Protein AF-A0A2H0Q7X5-F1 (afdb_monomer_lite)

Foldseek 3Di:
DCCCVDLLSVLLQVQLCLQLVLLVVLVVLLVVLLVVVLVVLVVVCVVVPQPQDPVNSVVLVCQLVVLCVVCVVVVVVLSVVSSVLSSVLSVLLQVLLVLLLVLLVCVVVVHDPPPPQPPLRCPDLSNVVSVVLNVLLVCLVVVHQDDDDVVLVPCPAQDDPPVSLVVSLVSLVVSLVVSLVVLVVSSVSSVVSSVVSSVVSVVVPDDPVVVVVVVVVSVVVVVVSVVSSVVSSVVSSVSSVVSSVVSRVLSSRLSSLSSVQSNVCSVPPLPGARDADRSRRNPSSRVSVRVSSVVSSD

pLDDT: mean 81.75, std 11.64, range [33.88, 97.62]

Secondary structure (DSSP, 8-state):
--TTTSHHHHHHHHHHHHHHHHHHHHHHHHHHHHHHHHHHHHHHHHHTT----HHHHHHHHHHHHHHHHTTHHHHHHHHHHHHHHHHHHHHHHHHHHHHHHHHHHHHHTT--------TTGGGSHHHHHHHHHHHHHHHHHTTPPPPPPHHHHT--S----HHHHHHHHHHHHHHHHHHHHHHHHHHHHHHHHHHHHHHHHHHTS--HHHHHHHHHHHHHHHHHHHHHHHHHHHHHHHHHHHHHHHHHHHHHHHHHHHHHHHHHHHTT-TT------TT-S-HHHHHHHHHHHHHHH-

Sequence (298 aa):
MTLFSSKDSRHSLKTAFLITIVPVLMLLMVVYSIWLIMVMNHSFFVANGFPLSDESLADFFNYVFQSQIEYIPYIGLFLIVVFFVGIIVSHIILRPFHQLTQMCQDLKEGHDIKTKVSGLEKQKLLIKLGYFLSDFSKAKKDNKAVSVPDDLKKVTGPIMDKVFYFQFLCVMFIISFITITSLYIFTYQLFDSVVVSGISMLKSSSSAAGIKGMTYFFNSQENLIDYVIIIPSVISLILYLIIARLLISNIQGVTYAYVRDICDAASGQNSKRIRPRQDDPGKEAADAVNQVLDQINI

Structure (mmCIF, N/CA/C/O backbone):
data_AF-A0A2H0Q7X5-F1
#
_entry.id   AF-A0A2H0Q7X5-F1
#
loop_
_atom_site.group_PDB
_atom_site.id
_atom_site.type_symbol
_atom_site.label_atom_id
_atom_site.label_alt_id
_atom_site.label_comp_id
_atom_site.label_asym_id
_atom_site.label_entity_id
_atom_site.label_seq_id
_atom_site.pdbx_PDB_ins_code
_atom_site.Cartn_x
_atom_site.Cartn_y
_atom_site.Cartn_z
_atom_site.occupancy
_atom_site.B_iso_or_equiv
_atom_site.auth_seq_id
_atom_site.auth_comp_id
_atom_site.auth_asym_id
_atom_site.auth_atom_id
_atom_site.pdbx_PDB_model_num
ATOM 1 N N . MET A 1 1 ? -21.982 -17.056 1.350 1.00 33.88 1 MET A N 1
ATOM 2 C CA . MET A 1 1 ? -21.220 -16.352 0.291 1.00 33.88 1 MET A CA 1
ATOM 3 C C . MET A 1 1 ? -21.475 -14.835 0.371 1.00 33.88 1 MET A C 1
ATOM 5 O O . MET A 1 1 ? -21.863 -14.210 -0.600 1.00 33.88 1 MET A O 1
ATOM 9 N N . THR A 1 2 ? -21.264 -14.230 1.547 1.00 40.88 2 THR A N 1
ATOM 10 C CA . THR A 1 2 ? -21.431 -12.783 1.830 1.00 40.88 2 THR A CA 1
ATOM 11 C C . THR A 1 2 ? -20.083 -12.080 2.032 1.00 40.88 2 THR A C 1
ATOM 13 O O . THR A 1 2 ? -20.030 -10.969 2.554 1.00 40.88 2 THR A O 1
ATOM 16 N N . LEU A 1 3 ? -18.987 -12.708 1.586 1.00 42.19 3 LEU A N 1
ATOM 17 C CA . LEU A 1 3 ? -17.611 -12.242 1.790 1.00 42.19 3 LEU A CA 1
ATOM 18 C C . LEU A 1 3 ? -17.3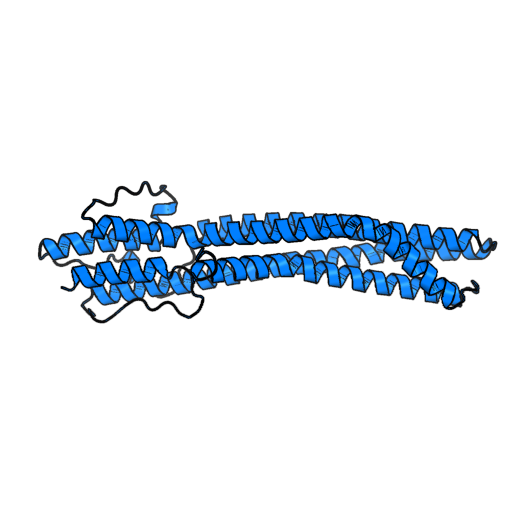04 -10.905 1.087 1.00 42.19 3 LEU A C 1
ATOM 20 O O . LEU A 1 3 ? -16.302 -10.282 1.395 1.00 42.19 3 LEU A O 1
ATOM 24 N N . PHE A 1 4 ? -18.173 -10.460 0.170 1.00 47.28 4 PHE A N 1
ATOM 25 C CA . PHE A 1 4 ? -18.078 -9.177 -0.540 1.00 47.28 4 PHE A CA 1
ATOM 26 C C . PHE A 1 4 ? -19.112 -8.133 -0.083 1.00 47.28 4 PHE A C 1
ATOM 28 O O . PHE A 1 4 ? -19.093 -6.997 -0.552 1.00 47.28 4 PHE A O 1
ATOM 35 N N . SER A 1 5 ? -20.026 -8.496 0.824 1.00 53.28 5 SER A N 1
ATOM 36 C CA . SER A 1 5 ? -21.121 -7.614 1.246 1.00 53.28 5 SER A CA 1
ATOM 37 C C . SER A 1 5 ? -20.836 -6.870 2.553 1.00 53.28 5 SER A C 1
ATOM 39 O O . SER A 1 5 ? -21.494 -5.853 2.808 1.00 53.28 5 SER A O 1
ATOM 41 N N . SER A 1 6 ? -19.910 -7.351 3.391 1.00 68.62 6 SER A N 1
ATOM 42 C CA . SER A 1 6 ? -19.611 -6.703 4.671 1.00 68.62 6 SER A CA 1
ATOM 43 C C . SER A 1 6 ? -18.832 -5.400 4.448 1.00 68.62 6 SER A C 1
ATOM 45 O O . SER A 1 6 ? -18.103 -5.234 3.472 1.00 68.62 6 SER A O 1
ATOM 47 N N . LYS A 1 7 ? -19.016 -4.400 5.320 1.00 70.69 7 LYS A N 1
ATOM 48 C CA . LYS A 1 7 ? -18.258 -3.139 5.192 1.00 70.69 7 LYS A CA 1
ATOM 49 C C . LYS A 1 7 ? -16.755 -3.374 5.388 1.00 70.69 7 LYS A C 1
ATOM 51 O O . LYS A 1 7 ? -15.946 -2.750 4.707 1.00 70.69 7 LYS A O 1
ATOM 56 N N . ASP A 1 8 ? -16.405 -4.335 6.237 1.00 71.62 8 ASP A N 1
ATOM 57 C CA . ASP A 1 8 ? -15.021 -4.709 6.513 1.00 71.62 8 ASP A CA 1
ATOM 58 C C . ASP A 1 8 ? -14.352 -5.382 5.300 1.00 71.62 8 ASP A C 1
ATOM 60 O O . ASP A 1 8 ? -13.179 -5.123 5.026 1.00 71.62 8 ASP A O 1
ATOM 64 N N . SER A 1 9 ? -15.100 -6.132 4.475 1.00 80.81 9 SER A N 1
ATOM 65 C CA . SER A 1 9 ? -14.567 -6.660 3.212 1.00 80.81 9 SER A CA 1
ATOM 66 C C . SER A 1 9 ? -14.299 -5.560 2.184 1.00 80.81 9 SER A C 1
ATOM 68 O O . SER A 1 9 ? -13.299 -5.615 1.472 1.00 80.81 9 SER A O 1
ATOM 70 N N . ARG A 1 10 ? -15.151 -4.525 2.116 1.00 84.19 10 ARG A N 1
ATOM 71 C CA . ARG A 1 10 ? -14.918 -3.362 1.237 1.00 84.19 10 ARG A CA 1
ATOM 72 C C . ARG A 1 10 ? -13.686 -2.579 1.665 1.00 84.19 10 ARG A C 1
ATOM 74 O O . ARG A 1 10 ? -12.894 -2.190 0.809 1.00 84.19 10 ARG A O 1
ATOM 81 N N . HIS A 1 11 ? -13.506 -2.385 2.972 1.00 85.25 11 HIS A N 1
ATOM 82 C CA . HIS A 1 11 ? -12.299 -1.769 3.513 1.00 85.25 11 HIS A CA 1
ATOM 83 C C . HIS A 1 11 ? -11.055 -2.578 3.122 1.00 85.25 11 HIS A C 1
ATOM 85 O O . HIS A 1 11 ? -10.094 -2.009 2.608 1.00 85.25 11 HIS A O 1
ATOM 91 N N . SER A 1 12 ? -11.111 -3.906 3.259 1.00 89.62 12 SER A N 1
ATOM 92 C CA . SER A 1 12 ? -10.019 -4.803 2.871 1.00 89.62 12 SER A CA 1
ATOM 93 C C . SER A 1 12 ? -9.666 -4.736 1.390 1.00 89.62 12 SER A C 1
ATOM 95 O O . SER A 1 12 ? -8.498 -4.545 1.049 1.00 89.62 12 SER A O 1
ATOM 97 N N . LEU A 1 13 ? -10.665 -4.775 0.508 1.00 91.50 13 LEU A N 1
ATOM 98 C CA . LEU A 1 13 ? -10.452 -4.625 -0.931 1.00 91.50 13 LEU A CA 1
ATOM 99 C C . LEU A 1 13 ? -9.874 -3.256 -1.293 1.00 91.50 13 LEU A C 1
ATOM 101 O O . LEU A 1 13 ? -8.967 -3.173 -2.116 1.00 91.50 13 LEU A O 1
ATOM 105 N N . LYS A 1 14 ? -10.356 -2.183 -0.658 1.00 91.94 14 LYS A N 1
ATOM 106 C CA . LYS A 1 14 ? -9.832 -0.830 -0.873 1.00 91.94 14 LYS A CA 1
ATOM 107 C C . LYS A 1 14 ? -8.366 -0.730 -0.454 1.00 91.94 14 LYS A C 1
ATOM 109 O O . LYS A 1 14 ? -7.567 -0.163 -1.193 1.00 91.94 14 LYS A O 1
ATOM 114 N N . THR A 1 15 ? -7.997 -1.296 0.695 1.00 92.12 15 THR A N 1
ATOM 115 C CA . THR A 1 15 ? -6.600 -1.367 1.148 1.00 92.12 15 THR A CA 1
ATOM 116 C C . THR A 1 15 ? -5.741 -2.175 0.178 1.00 92.12 15 THR A C 1
ATOM 118 O O . THR A 1 15 ? -4.675 -1.707 -0.217 1.00 92.12 15 THR A O 1
ATOM 121 N N . ALA A 1 16 ? -6.214 -3.347 -0.250 1.00 94.88 16 ALA A N 1
ATOM 122 C CA . ALA A 1 16 ? -5.502 -4.195 -1.199 1.00 94.88 16 ALA A CA 1
ATOM 123 C C . ALA A 1 16 ? -5.260 -3.490 -2.538 1.00 94.88 16 ALA A C 1
ATOM 125 O O . ALA A 1 16 ? -4.141 -3.492 -3.054 1.00 94.88 16 ALA A O 1
ATOM 126 N N . PHE A 1 17 ? -6.279 -2.808 -3.057 1.00 95.62 17 PHE A N 1
ATOM 127 C CA . PHE A 1 17 ? -6.176 -2.035 -4.288 1.00 95.62 17 PHE A CA 1
ATOM 128 C C . PHE A 1 17 ? -5.212 -0.849 -4.147 1.00 95.62 17 PHE A C 1
ATOM 130 O O . PHE A 1 17 ? -4.363 -0.651 -5.010 1.00 95.62 17 PHE A O 1
ATOM 137 N N . LEU A 1 18 ? -5.280 -0.102 -3.038 1.00 95.19 18 LEU A N 1
ATOM 138 C CA . LEU A 1 18 ? -4.361 1.009 -2.759 1.00 95.19 18 LEU A CA 1
ATOM 139 C C . LEU A 1 18 ? -2.900 0.564 -2.666 1.00 95.19 18 LEU A C 1
ATOM 141 O O . LEU A 1 18 ? -2.020 1.302 -3.084 1.00 95.19 18 LEU A O 1
ATOM 145 N N . ILE A 1 19 ? -2.624 -0.620 -2.123 1.00 95.81 19 ILE A N 1
ATOM 146 C CA . ILE A 1 19 ? -1.256 -1.153 -2.060 1.00 95.81 19 ILE A CA 1
ATOM 147 C C . ILE A 1 19 ? -0.806 -1.614 -3.453 1.00 95.81 19 ILE A C 1
ATOM 149 O O . ILE A 1 19 ? 0.307 -1.307 -3.869 1.00 95.81 19 ILE A O 1
ATOM 153 N N . THR A 1 20 ? -1.685 -2.277 -4.207 1.00 97.31 20 THR A N 1
ATOM 154 C CA . THR A 1 20 ? -1.375 -2.828 -5.542 1.00 97.31 20 THR A CA 1
ATOM 155 C C . THR A 1 20 ? -1.232 -1.754 -6.619 1.00 97.31 20 THR A C 1
ATOM 157 O O . THR A 1 20 ? -0.505 -1.947 -7.589 1.00 97.31 20 THR A O 1
ATOM 160 N N . ILE A 1 21 ? -1.882 -0.598 -6.473 1.00 97.31 21 ILE A N 1
ATOM 161 C CA . ILE A 1 21 ? -1.785 0.469 -7.476 1.00 97.31 21 ILE A CA 1
ATOM 162 C C . ILE A 1 21 ? -0.371 1.057 -7.564 1.00 97.31 21 ILE A C 1
ATOM 164 O O . ILE A 1 21 ? 0.022 1.527 -8.626 1.00 97.31 21 ILE A O 1
ATOM 168 N N . VAL A 1 22 ? 0.412 1.000 -6.480 1.00 97.25 22 VAL A N 1
ATOM 169 C CA . VAL A 1 22 ? 1.784 1.524 -6.449 1.00 97.25 22 VAL A CA 1
ATOM 170 C C . VAL A 1 22 ? 2.674 0.817 -7.477 1.00 97.25 22 VAL A C 1
ATOM 172 O O . VAL A 1 22 ? 3.145 1.503 -8.383 1.00 97.25 22 VAL A O 1
ATOM 175 N N . PRO A 1 23 ? 2.878 -0.516 -7.433 1.00 96.50 23 PRO A N 1
ATOM 176 C CA . PRO A 1 23 ? 3.702 -1.197 -8.426 1.00 96.50 23 PRO A CA 1
ATOM 177 C C . PRO A 1 23 ? 3.161 -1.045 -9.849 1.00 96.50 23 PRO A C 1
ATOM 179 O O . PRO A 1 23 ? 3.960 -0.933 -10.771 1.00 96.50 23 PRO A O 1
ATOM 182 N N . VAL A 1 24 ? 1.838 -0.974 -10.044 1.00 96.94 24 VAL A N 1
ATOM 183 C CA . VAL A 1 24 ? 1.244 -0.734 -11.372 1.00 96.94 24 VAL A CA 1
ATOM 184 C C . VAL A 1 24 ? 1.651 0.634 -11.920 1.00 96.94 24 VAL A C 1
ATOM 186 O O . VAL A 1 24 ? 2.112 0.727 -13.055 1.00 96.94 24 VAL A O 1
ATOM 189 N N . LEU A 1 25 ? 1.528 1.696 -11.119 1.00 97.62 25 LEU A N 1
ATOM 190 C CA . LEU A 1 25 ? 1.932 3.043 -11.528 1.00 97.62 25 LEU A CA 1
ATOM 191 C C . LEU A 1 25 ? 3.434 3.123 -11.810 1.00 97.62 25 LEU A C 1
ATOM 193 O O . LEU A 1 25 ? 3.838 3.758 -12.782 1.00 97.62 25 LEU A O 1
ATOM 197 N N . MET A 1 26 ? 4.258 2.466 -10.990 1.00 97.12 26 MET A N 1
ATOM 198 C CA . MET A 1 26 ? 5.707 2.455 -11.202 1.00 97.12 26 MET A CA 1
ATOM 199 C C . MET A 1 26 ? 6.088 1.675 -12.460 1.00 97.12 26 MET A C 1
ATOM 201 O O . MET A 1 26 ? 6.933 2.131 -13.224 1.00 97.12 26 MET A O 1
ATOM 205 N N . LEU A 1 27 ? 5.428 0.543 -12.721 1.00 94.44 27 LEU A N 1
ATOM 206 C CA . LEU A 1 27 ? 5.627 -0.237 -13.939 1.00 94.44 27 LEU A CA 1
ATOM 207 C C . LEU A 1 27 ? 5.274 0.583 -15.184 1.00 94.44 27 LE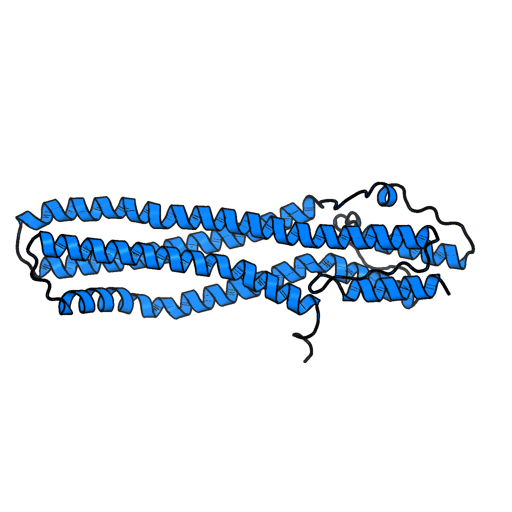U A C 1
ATOM 209 O O . LEU A 1 27 ? 6.056 0.618 -16.128 1.00 94.44 27 LEU A O 1
ATOM 213 N N . LEU A 1 28 ? 4.139 1.289 -15.174 1.00 95.06 28 LEU A N 1
ATOM 214 C CA . LEU A 1 28 ? 3.750 2.176 -16.275 1.00 95.06 28 LEU A CA 1
ATOM 215 C C . LEU A 1 28 ? 4.782 3.286 -16.505 1.00 95.06 28 LEU A C 1
ATOM 217 O O . LEU A 1 28 ? 5.114 3.587 -17.649 1.00 95.06 28 LEU A O 1
ATOM 221 N N . MET A 1 29 ? 5.321 3.864 -15.428 1.00 95.62 29 MET A N 1
ATOM 222 C CA . MET A 1 29 ? 6.364 4.887 -15.509 1.00 95.62 29 MET A CA 1
ATOM 223 C C . MET A 1 29 ? 7.669 4.340 -16.111 1.00 95.62 29 MET A C 1
ATOM 225 O O . MET A 1 29 ? 8.275 4.999 -16.959 1.00 95.62 29 MET A O 1
ATOM 229 N N . VAL A 1 30 ? 8.084 3.133 -15.718 1.00 93.62 30 VAL A N 1
ATOM 230 C CA . VAL A 1 30 ? 9.264 2.445 -16.267 1.00 93.62 30 VAL A CA 1
ATOM 231 C C . VAL A 1 30 ? 9.067 2.114 -17.745 1.00 93.62 30 VAL A C 1
ATOM 233 O O . VAL A 1 30 ? 9.900 2.486 -18.566 1.00 93.62 30 VAL A O 1
ATOM 236 N N . VAL A 1 31 ? 7.944 1.486 -18.106 1.00 91.06 31 VAL A N 1
ATOM 237 C CA . VAL A 1 31 ? 7.622 1.130 -19.498 1.00 91.06 31 VAL A CA 1
ATOM 238 C C . VAL A 1 31 ? 7.609 2.372 -20.388 1.00 91.06 31 VAL A C 1
ATOM 240 O O . VAL A 1 31 ? 8.198 2.361 -21.466 1.00 91.06 31 VAL A O 1
ATOM 243 N N . TYR A 1 32 ? 7.004 3.467 -19.922 1.00 93.06 32 TYR A N 1
ATOM 244 C CA . TYR A 1 32 ? 6.999 4.731 -20.654 1.00 93.06 32 TYR A CA 1
ATOM 245 C C . TYR A 1 32 ? 8.408 5.320 -20.819 1.00 93.06 32 TYR A C 1
ATOM 247 O O . TYR A 1 32 ? 8.765 5.799 -21.892 1.00 93.06 32 TYR A O 1
ATOM 255 N N . SER A 1 33 ? 9.241 5.250 -19.781 1.00 93.06 33 SER A N 1
ATOM 256 C CA . SER A 1 33 ? 10.620 5.745 -19.848 1.00 93.06 33 SER A CA 1
ATOM 257 C C . SER A 1 33 ? 11.476 4.933 -20.825 1.00 93.06 33 SER A C 1
ATOM 259 O O . SER A 1 33 ? 12.240 5.499 -21.602 1.00 93.06 33 SER A O 1
ATOM 261 N N . ILE A 1 34 ? 11.311 3.610 -20.842 1.00 88.69 34 ILE A N 1
ATOM 262 C CA . ILE A 1 34 ? 12.014 2.717 -21.773 1.00 88.69 34 ILE A CA 1
ATOM 263 C C . ILE A 1 34 ? 11.528 2.942 -23.203 1.00 88.69 34 ILE A C 1
ATOM 265 O O . ILE A 1 34 ? 12.339 2.975 -24.125 1.00 88.69 34 ILE A O 1
ATOM 269 N N . TRP A 1 35 ? 10.231 3.186 -23.393 1.00 88.81 35 TRP A N 1
ATOM 270 C CA . TRP A 1 35 ? 9.696 3.612 -24.683 1.00 88.81 35 TRP A CA 1
ATOM 271 C C . TRP A 1 35 ? 10.398 4.870 -25.212 1.00 88.81 35 TRP A C 1
ATOM 273 O O . TRP A 1 35 ? 10.812 4.896 -26.370 1.00 88.81 35 TRP A O 1
ATOM 283 N N . LEU A 1 36 ? 10.619 5.883 -24.366 1.00 89.88 36 LEU A N 1
ATOM 284 C CA . LEU A 1 36 ? 11.371 7.080 -24.760 1.00 89.88 36 LEU A CA 1
ATOM 285 C C . LEU A 1 36 ? 12.8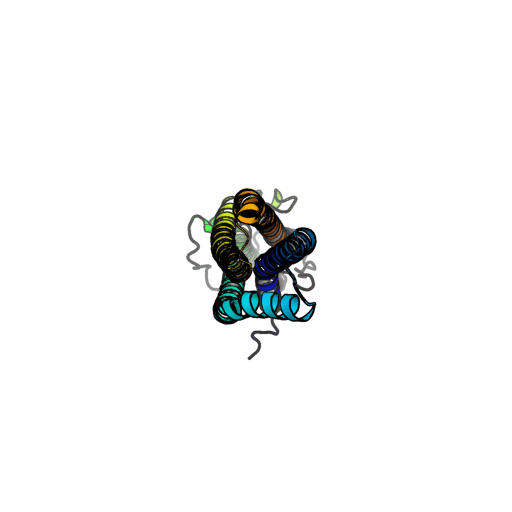23 6.760 -25.148 1.00 89.88 36 LEU A C 1
ATOM 287 O O . LEU A 1 36 ? 13.314 7.299 -26.140 1.00 89.88 36 LEU A O 1
ATOM 291 N N . ILE A 1 37 ? 13.493 5.863 -24.417 1.00 88.56 37 ILE A N 1
ATOM 292 C CA . ILE A 1 37 ? 14.853 5.410 -24.758 1.00 88.56 37 ILE A CA 1
ATOM 293 C C . ILE A 1 37 ? 14.863 4.711 -26.124 1.00 88.56 37 ILE A C 1
ATOM 295 O O . ILE A 1 37 ? 15.732 4.989 -26.948 1.00 88.56 37 ILE A O 1
ATOM 299 N N . MET A 1 38 ? 13.876 3.860 -26.412 1.00 85.00 38 MET A N 1
ATOM 300 C CA . MET A 1 38 ? 13.751 3.196 -27.713 1.00 85.00 38 MET A CA 1
ATOM 301 C C . MET A 1 38 ? 13.552 4.198 -28.861 1.00 85.00 38 MET A C 1
ATOM 303 O O . MET A 1 38 ? 14.225 4.100 -29.887 1.00 85.00 38 MET A O 1
ATOM 307 N N . VAL A 1 39 ? 12.691 5.204 -28.682 1.00 85.62 39 VAL A N 1
ATOM 308 C CA . VAL A 1 39 ? 12.482 6.273 -29.678 1.00 85.62 39 VAL A CA 1
ATOM 309 C C . VAL A 1 39 ? 13.758 7.096 -29.896 1.00 85.62 39 VAL A C 1
ATOM 311 O O . VAL A 1 39 ? 14.089 7.456 -31.031 1.00 85.62 39 VAL A O 1
ATOM 314 N N . MET A 1 40 ? 14.505 7.371 -28.824 1.00 86.38 40 MET A N 1
ATOM 315 C CA . MET A 1 40 ? 15.794 8.057 -28.902 1.00 86.38 40 MET A CA 1
ATOM 316 C C . MET A 1 40 ? 16.827 7.220 -29.670 1.00 86.38 40 MET A C 1
ATOM 318 O O . MET A 1 40 ? 17.515 7.762 -30.534 1.00 86.38 40 MET A O 1
ATOM 322 N N . ASN A 1 41 ? 16.892 5.907 -29.418 1.00 83.38 41 ASN A N 1
ATOM 323 C CA . ASN A 1 41 ? 17.759 4.971 -30.146 1.00 83.38 41 ASN A CA 1
ATOM 324 C C . ASN A 1 41 ? 17.474 4.973 -31.635 1.00 83.38 41 ASN A C 1
ATOM 326 O O . ASN A 1 41 ? 18.387 5.137 -32.440 1.00 83.38 41 ASN A O 1
ATOM 330 N N . HIS A 1 42 ? 16.200 4.857 -31.995 1.00 80.56 42 HIS A N 1
ATOM 331 C CA . HIS A 1 42 ? 15.787 4.919 -33.384 1.00 80.56 42 HIS A CA 1
ATOM 332 C C . HIS A 1 42 ? 16.215 6.235 -34.047 1.00 80.56 42 HIS A C 1
ATOM 334 O O . HIS A 1 42 ? 16.862 6.227 -35.092 1.00 80.56 42 HIS A O 1
ATOM 340 N N . SER A 1 43 ? 15.916 7.369 -33.407 1.00 83.25 43 SER A N 1
ATOM 341 C CA . SER A 1 43 ? 16.265 8.695 -33.934 1.00 83.25 43 SER A CA 1
ATOM 342 C C . SER A 1 43 ? 17.776 8.854 -34.123 1.00 83.25 43 SER A C 1
ATOM 344 O O . SER A 1 43 ? 18.224 9.414 -35.123 1.00 83.25 43 SER A O 1
ATOM 346 N N . PHE A 1 44 ? 18.571 8.319 -33.192 1.00 82.88 44 PHE A N 1
ATOM 347 C CA . PHE A 1 44 ? 20.026 8.297 -33.289 1.00 82.88 44 PHE A CA 1
ATOM 348 C C . PHE A 1 44 ? 20.511 7.451 -34.472 1.00 82.88 44 PHE A C 1
ATOM 350 O O . PHE A 1 44 ? 21.386 7.894 -35.217 1.00 82.88 44 PHE A O 1
ATOM 357 N N . PHE A 1 45 ? 19.944 6.264 -34.687 1.00 78.00 45 PHE A N 1
ATOM 358 C CA . PHE A 1 45 ? 20.325 5.416 -35.815 1.00 78.00 45 PHE A CA 1
ATOM 359 C C . PHE A 1 45 ? 19.981 6.065 -37.165 1.00 78.00 45 PHE A C 1
ATOM 361 O O . PHE A 1 45 ? 20.842 6.131 -38.043 1.00 78.00 45 PHE A O 1
ATOM 368 N N . VAL A 1 46 ? 18.785 6.640 -37.314 1.00 78.06 46 VAL A N 1
ATOM 369 C CA . VAL A 1 46 ? 18.402 7.370 -38.537 1.00 78.06 46 VAL A CA 1
ATOM 370 C C . VAL A 1 46 ? 19.355 8.543 -38.798 1.00 78.06 46 VAL A C 1
ATOM 372 O O . VAL A 1 46 ? 19.852 8.704 -39.912 1.00 78.06 46 VAL A O 1
ATOM 375 N N . ALA A 1 47 ? 19.684 9.328 -37.765 1.00 80.12 47 ALA A N 1
ATOM 376 C CA . ALA A 1 47 ? 20.585 10.476 -37.890 1.00 80.12 47 ALA A CA 1
ATOM 377 C C . ALA A 1 47 ? 22.022 10.096 -38.294 1.00 80.12 47 ALA A C 1
ATOM 379 O O . ALA A 1 47 ? 22.712 10.892 -38.927 1.00 80.12 47 ALA A O 1
ATOM 380 N N . ASN A 1 48 ? 22.474 8.884 -37.957 1.00 77.19 48 ASN A N 1
ATOM 381 C CA . ASN A 1 48 ? 23.804 8.379 -38.311 1.00 77.19 48 ASN A CA 1
ATOM 382 C C . ASN A 1 48 ? 23.828 7.596 -39.638 1.00 77.19 48 ASN A C 1
ATOM 384 O O . ASN A 1 48 ? 24.835 6.967 -39.961 1.00 77.19 48 ASN A O 1
ATOM 388 N N . GLY A 1 49 ? 22.746 7.647 -40.422 1.00 71.19 49 GLY A N 1
ATOM 389 C CA . GLY A 1 49 ? 22.697 7.061 -41.761 1.00 71.19 49 GLY A CA 1
ATOM 390 C C . GLY A 1 49 ? 22.500 5.546 -41.778 1.00 71.19 49 GLY A C 1
ATOM 391 O O . GLY A 1 49 ? 22.783 4.916 -42.796 1.00 71.19 49 GLY A O 1
ATOM 392 N N . PHE A 1 50 ? 22.015 4.952 -40.682 1.00 72.19 50 PHE A N 1
ATOM 393 C CA . PHE A 1 50 ? 21.538 3.573 -40.711 1.00 72.19 50 PHE A CA 1
ATOM 394 C C . PHE A 1 50 ? 20.195 3.551 -41.461 1.00 72.19 50 PHE A C 1
ATOM 396 O O . PHE A 1 50 ? 19.271 4.253 -41.043 1.00 72.19 50 PHE A O 1
ATOM 403 N N . PRO A 1 51 ? 20.072 2.803 -42.575 1.00 62.72 51 PRO A N 1
ATOM 404 C CA . PRO A 1 51 ? 18.846 2.746 -43.360 1.00 62.72 51 PRO A CA 1
ATOM 405 C C . PRO A 1 51 ? 17.798 1.938 -42.595 1.00 62.72 51 PRO A C 1
ATOM 407 O O . PRO A 1 51 ? 17.673 0.728 -42.761 1.00 62.72 51 PRO A O 1
ATOM 410 N N . LEU A 1 52 ? 17.073 2.618 -41.719 1.00 63.84 52 LEU A N 1
ATOM 411 C CA . LEU A 1 52 ? 15.922 2.079 -41.020 1.00 63.84 52 LEU A CA 1
ATOM 412 C C . LEU A 1 52 ? 14.678 2.521 -41.792 1.00 63.84 52 LEU A C 1
ATOM 414 O O . LEU A 1 52 ? 14.353 3.706 -41.824 1.00 63.84 52 LEU A O 1
ATOM 418 N N . SER A 1 53 ? 14.019 1.589 -42.483 1.00 63.25 53 SER A N 1
ATOM 419 C CA . SER A 1 53 ? 12.656 1.810 -42.980 1.00 63.25 53 SER A CA 1
ATOM 420 C C . SER A 1 53 ? 11.690 1.914 -41.793 1.00 63.25 53 SER A C 1
ATOM 422 O O . SER A 1 53 ? 11.972 1.367 -40.729 1.00 63.25 53 SER A O 1
ATOM 424 N N . ASP A 1 54 ? 10.523 2.542 -41.946 1.00 66.31 54 ASP A N 1
ATOM 425 C CA . ASP A 1 54 ? 9.509 2.562 -40.873 1.00 66.31 54 ASP A CA 1
ATOM 426 C C . ASP A 1 54 ? 9.110 1.137 -40.413 1.00 66.31 54 ASP A C 1
ATOM 428 O O . ASP A 1 54 ? 8.802 0.915 -39.242 1.00 66.31 54 ASP A O 1
ATOM 432 N N . GLU A 1 55 ? 9.202 0.142 -41.305 1.00 66.62 55 GLU A N 1
ATOM 433 C CA . GLU A 1 55 ? 9.028 -1.284 -40.982 1.00 66.62 55 GLU A CA 1
ATOM 434 C C . GLU A 1 55 ? 10.090 -1.797 -39.994 1.00 66.62 55 GLU A C 1
ATOM 436 O O . GLU A 1 55 ? 9.770 -2.527 -39.060 1.00 66.62 55 GLU A O 1
ATOM 441 N N . SER A 1 56 ? 11.337 -1.336 -40.111 1.00 68.75 56 SER A N 1
ATOM 442 C CA . SER A 1 56 ? 12.425 -1.737 -39.211 1.00 68.75 56 SER A CA 1
ATOM 443 C C . SER A 1 56 ? 12.274 -1.200 -37.780 1.00 68.75 56 SER A C 1
ATOM 445 O O . SER A 1 56 ? 12.788 -1.803 -36.837 1.00 68.75 56 SER A O 1
ATOM 447 N N . LEU A 1 57 ? 11.533 -0.099 -37.592 1.00 69.94 57 LEU A N 1
ATOM 448 C CA . LEU A 1 57 ? 11.161 0.402 -36.267 1.00 69.94 57 LEU A CA 1
ATOM 449 C C . LEU A 1 57 ? 10.123 -0.516 -35.617 1.00 69.94 57 LEU A C 1
ATOM 451 O O . LEU A 1 57 ? 10.271 -0.873 -34.448 1.00 69.94 57 LEU A O 1
ATOM 455 N N . ALA A 1 58 ? 9.104 -0.931 -36.372 1.00 75.88 58 ALA A N 1
ATOM 456 C CA . ALA A 1 58 ? 8.117 -1.889 -35.887 1.00 75.88 58 ALA A CA 1
ATOM 457 C C . ALA A 1 58 ? 8.782 -3.225 -35.522 1.00 75.88 58 ALA A C 1
ATOM 459 O O . ALA A 1 58 ? 8.489 -3.776 -34.463 1.00 75.88 58 ALA A O 1
ATOM 460 N N . ASP A 1 59 ? 9.736 -3.693 -36.328 1.00 76.25 59 ASP A N 1
ATOM 461 C CA . ASP A 1 59 ? 10.501 -4.910 -36.051 1.00 76.25 59 ASP A CA 1
ATOM 462 C C . ASP A 1 59 ? 11.398 -4.776 -34.815 1.00 76.25 59 ASP A C 1
ATOM 464 O O . ASP A 1 59 ? 11.456 -5.695 -33.996 1.00 76.25 59 ASP A O 1
ATOM 468 N N . PHE A 1 60 ? 12.039 -3.619 -34.618 1.00 74.44 60 PHE A N 1
ATOM 469 C CA . PHE A 1 60 ? 12.816 -3.332 -33.412 1.00 74.44 60 PHE A CA 1
ATOM 470 C C . PHE A 1 60 ? 11.940 -3.362 -32.153 1.00 74.44 60 PHE A C 1
ATOM 472 O O . PHE A 1 60 ? 12.278 -4.035 -31.178 1.00 74.44 60 PHE A O 1
ATOM 479 N N . PHE A 1 61 ? 10.787 -2.687 -32.179 1.00 79.81 61 PHE A N 1
ATOM 480 C CA . PHE A 1 61 ? 9.837 -2.723 -31.067 1.00 79.81 61 PHE A CA 1
ATOM 481 C C . PHE A 1 61 ? 9.297 -4.133 -30.834 1.00 79.81 61 PHE A C 1
ATOM 483 O O . PHE A 1 61 ? 9.266 -4.586 -29.692 1.00 79.81 61 PHE A O 1
ATOM 490 N N . ASN A 1 62 ? 8.912 -4.846 -31.892 1.00 82.81 62 ASN A N 1
ATOM 491 C CA . ASN A 1 62 ? 8.411 -6.213 -31.791 1.00 82.81 62 ASN A CA 1
ATOM 492 C C . ASN A 1 62 ? 9.451 -7.132 -31.160 1.00 82.81 62 ASN A C 1
ATOM 494 O O . ASN A 1 62 ? 9.105 -7.873 -30.249 1.00 82.81 62 ASN A O 1
ATOM 498 N N . TYR A 1 63 ? 10.716 -7.044 -31.566 1.00 80.81 63 TYR A N 1
ATOM 499 C CA . TYR A 1 63 ? 11.782 -7.854 -30.986 1.00 80.81 63 TYR A CA 1
ATOM 500 C C . TYR A 1 63 ? 11.990 -7.543 -29.495 1.00 80.81 63 TYR A C 1
ATOM 502 O O . TYR A 1 63 ? 12.040 -8.463 -28.675 1.00 80.81 63 TYR A O 1
ATOM 510 N N . VAL A 1 64 ? 12.038 -6.256 -29.120 1.00 80.44 64 VAL A N 1
ATOM 511 C CA . VAL A 1 64 ? 12.189 -5.844 -27.714 1.00 80.44 64 VAL A CA 1
ATOM 512 C C . VAL A 1 64 ? 10.987 -6.267 -26.874 1.00 80.44 64 VAL A C 1
ATOM 514 O O . VAL A 1 64 ? 11.175 -6.721 -25.756 1.00 80.44 64 VAL A O 1
ATOM 517 N N . PHE A 1 65 ? 9.754 -6.150 -27.370 1.00 81.38 65 PHE A N 1
ATOM 518 C CA . PHE A 1 65 ? 8.572 -6.559 -26.607 1.00 81.38 65 PHE A CA 1
ATOM 519 C C . PHE A 1 65 ? 8.365 -8.072 -26.597 1.00 81.38 65 PHE A C 1
ATOM 521 O O . PHE A 1 65 ? 7.865 -8.605 -25.608 1.00 81.38 65 PHE A O 1
ATOM 528 N N . GLN A 1 66 ? 8.767 -8.784 -27.648 1.00 85.94 66 GLN A N 1
ATOM 529 C CA . GLN A 1 66 ? 8.622 -10.234 -27.733 1.00 85.94 66 GLN A CA 1
ATOM 530 C C . GLN A 1 66 ? 9.465 -10.944 -26.675 1.00 85.94 66 GLN A C 1
ATOM 532 O O . GLN A 1 66 ? 8.961 -11.875 -26.049 1.00 85.94 66 GLN A O 1
ATOM 537 N N . SER A 1 67 ? 10.680 -10.455 -26.389 1.00 78.69 67 SER A N 1
ATOM 538 C CA . SER A 1 67 ? 11.491 -10.981 -25.279 1.00 78.69 67 SER A CA 1
ATOM 539 C C . SER A 1 67 ? 10.849 -10.753 -23.903 1.00 78.69 67 SER A C 1
ATOM 541 O O . SER A 1 67 ? 11.237 -11.377 -22.921 1.00 78.69 67 SER A O 1
ATOM 543 N N . GLN A 1 68 ? 9.836 -9.886 -23.826 1.00 83.88 68 GLN A N 1
ATOM 544 C CA . GLN A 1 68 ? 9.214 -9.445 -22.578 1.00 83.88 68 GLN A CA 1
ATOM 545 C C . GLN A 1 68 ? 7.855 -10.080 -22.327 1.00 83.88 68 GLN A C 1
ATOM 547 O O . GLN A 1 68 ? 7.376 -10.087 -21.192 1.00 83.88 68 GLN A O 1
ATOM 552 N N . ILE A 1 69 ? 7.249 -10.670 -23.361 1.00 87.31 69 ILE A N 1
ATOM 553 C CA . ILE A 1 69 ? 5.997 -11.423 -23.242 1.00 87.31 69 ILE A CA 1
ATOM 554 C C . ILE A 1 69 ? 6.146 -12.547 -22.209 1.00 87.31 69 ILE A C 1
ATOM 556 O O . ILE A 1 69 ? 5.222 -12.793 -21.434 1.00 87.31 69 ILE A O 1
ATOM 560 N N . GLU A 1 70 ? 7.324 -13.172 -22.131 1.00 88.00 70 GLU A N 1
ATOM 561 C CA . GLU A 1 70 ? 7.623 -14.218 -21.149 1.00 88.00 70 GLU A CA 1
ATOM 562 C C . GLU A 1 70 ? 7.570 -13.718 -19.698 1.00 88.00 70 GLU A C 1
ATOM 564 O O . GLU A 1 70 ? 7.260 -14.500 -18.801 1.00 88.00 70 GLU A O 1
ATOM 569 N N . TYR A 1 71 ? 7.797 -12.421 -19.453 1.00 87.25 71 TYR A N 1
ATOM 570 C CA . TYR A 1 71 ? 7.760 -11.822 -18.115 1.00 87.25 71 TYR A CA 1
ATOM 571 C C . TYR A 1 71 ? 6.357 -11.384 -17.670 1.00 87.25 71 TYR A C 1
ATOM 573 O O . TYR A 1 71 ? 6.115 -11.237 -16.468 1.00 87.25 71 TYR A O 1
ATOM 581 N N . ILE A 1 72 ? 5.401 -11.236 -18.596 1.00 89.31 72 ILE A N 1
ATOM 582 C CA . ILE A 1 72 ? 4.021 -10.815 -18.287 1.00 89.31 72 ILE A CA 1
ATOM 583 C C . ILE A 1 72 ? 3.359 -11.713 -17.222 1.00 89.31 72 ILE A C 1
ATOM 585 O O . ILE A 1 72 ? 2.792 -11.165 -16.270 1.00 89.31 72 ILE A O 1
ATOM 589 N N . PRO A 1 73 ? 3.442 -13.060 -17.289 1.00 92.56 73 PRO A N 1
ATOM 590 C CA . PRO A 1 73 ? 2.884 -13.928 -16.252 1.00 92.56 73 PRO A CA 1
ATOM 591 C C . PRO A 1 73 ? 3.507 -13.697 -14.871 1.00 92.56 73 PRO A C 1
ATOM 593 O O . PRO A 1 73 ? 2.792 -13.727 -13.870 1.00 92.56 73 PRO A O 1
ATOM 596 N N . TYR A 1 74 ? 4.813 -13.424 -14.801 1.00 91.81 74 TYR A N 1
ATOM 597 C CA . TYR A 1 74 ? 5.514 -13.166 -13.540 1.00 91.81 74 TYR A CA 1
ATOM 598 C C . TYR A 1 74 ? 5.094 -11.830 -12.927 1.00 91.81 74 TYR A C 1
ATOM 600 O O . TYR A 1 74 ? 4.860 -11.761 -11.722 1.00 91.81 74 TYR A O 1
ATOM 608 N N . ILE A 1 75 ? 4.920 -10.790 -13.750 1.00 91.25 75 ILE A N 1
ATOM 609 C CA . ILE A 1 75 ? 4.377 -9.496 -13.311 1.00 91.25 75 ILE A CA 1
ATOM 610 C C . ILE A 1 75 ? 2.939 -9.668 -12.819 1.00 91.25 75 ILE A C 1
ATOM 612 O O . ILE A 1 75 ? 2.588 -9.171 -11.751 1.00 91.25 75 ILE A O 1
ATOM 616 N N . GLY A 1 76 ? 2.111 -10.406 -13.562 1.00 94.00 76 GLY A N 1
ATOM 617 C CA . GLY A 1 76 ? 0.736 -10.707 -13.166 1.00 94.00 76 GLY A CA 1
ATOM 618 C C . GLY A 1 76 ? 0.674 -11.437 -11.823 1.00 94.00 76 GLY A C 1
ATOM 619 O O . GLY A 1 76 ? -0.056 -11.019 -10.924 1.00 94.00 76 GLY A O 1
ATOM 620 N N . LEU A 1 77 ? 1.494 -12.477 -11.650 1.00 95.38 77 LEU A N 1
ATOM 621 C CA . LEU A 1 77 ? 1.612 -13.209 -10.391 1.00 95.38 77 LEU A CA 1
ATOM 622 C C . LEU A 1 77 ? 2.082 -12.297 -9.252 1.00 95.38 77 LEU A C 1
ATOM 624 O O . LEU A 1 77 ? 1.494 -12.319 -8.173 1.00 95.38 77 LEU A O 1
ATOM 628 N N . PHE A 1 78 ? 3.095 -11.465 -9.491 1.00 94.75 78 PHE A N 1
ATOM 629 C CA . PHE A 1 78 ? 3.589 -10.495 -8.517 1.00 94.75 78 PHE A CA 1
ATOM 630 C C . PHE A 1 78 ? 2.483 -9.535 -8.053 1.00 94.75 78 PHE A C 1
ATOM 632 O O . PHE A 1 78 ? 2.283 -9.372 -6.849 1.00 94.75 78 PHE A O 1
ATOM 639 N N . LEU A 1 79 ? 1.706 -8.961 -8.978 1.00 96.25 79 LEU A N 1
ATOM 640 C CA . LEU A 1 79 ? 0.591 -8.070 -8.643 1.00 96.25 79 LEU A CA 1
ATOM 641 C C . LEU A 1 79 ? -0.501 -8.786 -7.838 1.00 96.25 79 LEU A C 1
ATOM 643 O O . LEU A 1 79 ? -1.016 -8.221 -6.873 1.00 96.25 79 LEU A O 1
ATOM 647 N N . ILE A 1 80 ? -0.818 -10.038 -8.182 1.00 96.62 80 ILE A N 1
ATOM 648 C CA . ILE A 1 80 ? -1.760 -10.868 -7.419 1.00 96.62 80 ILE A CA 1
ATOM 649 C C . ILE A 1 80 ? -1.242 -11.090 -5.991 1.00 96.62 80 ILE A C 1
ATOM 651 O O . ILE A 1 80 ? -1.990 -10.915 -5.028 1.00 96.62 80 ILE A O 1
ATOM 655 N N . VAL A 1 81 ? 0.039 -11.431 -5.829 1.00 95.56 81 VAL A N 1
ATOM 656 C CA . VAL A 1 81 ? 0.656 -11.624 -4.508 1.00 95.56 81 VAL A CA 1
ATOM 657 C C . VAL A 1 81 ? 0.602 -10.336 -3.685 1.00 95.56 81 VAL A C 1
ATOM 659 O O . VAL A 1 81 ? 0.162 -10.373 -2.537 1.00 95.56 81 VAL A O 1
ATOM 662 N N . VAL A 1 82 ? 0.973 -9.188 -4.263 1.00 95.69 82 VAL A N 1
ATOM 663 C CA . VAL A 1 82 ? 0.901 -7.880 -3.585 1.00 95.69 82 VAL A CA 1
ATOM 664 C C . VAL A 1 82 ? -0.534 -7.546 -3.169 1.00 95.69 82 VAL A C 1
ATOM 666 O O . VAL A 1 82 ? -0.757 -7.066 -2.055 1.00 95.69 82 VAL A O 1
ATOM 669 N N . PHE A 1 83 ? -1.518 -7.867 -4.008 1.00 96.50 83 PHE A N 1
ATOM 670 C CA . PHE A 1 83 ? -2.930 -7.688 -3.684 1.00 96.50 83 PHE A CA 1
ATOM 671 C C . PHE A 1 83 ? -3.351 -8.514 -2.461 1.00 96.50 83 PHE A C 1
ATOM 673 O O . PHE A 1 83 ? -3.946 -7.974 -1.525 1.00 96.50 83 PHE A O 1
ATOM 680 N N . PHE A 1 84 ? -2.983 -9.798 -2.404 1.00 95.19 84 PHE A N 1
ATOM 681 C CA . PHE A 1 84 ? -3.254 -10.643 -1.236 1.00 95.19 84 PHE A CA 1
ATOM 682 C C . PHE A 1 84 ? -2.516 -10.174 0.020 1.00 95.19 84 PHE A C 1
ATOM 684 O O . PHE A 1 84 ? -3.095 -10.185 1.109 1.00 95.19 84 PHE A O 1
ATOM 691 N N . VAL A 1 85 ? -1.277 -9.695 -0.110 1.00 93.00 85 VAL A N 1
ATOM 692 C CA . VAL A 1 85 ? -0.564 -9.060 1.007 1.00 93.00 85 VAL A CA 1
ATOM 693 C C . VAL A 1 85 ? -1.347 -7.848 1.511 1.00 93.00 85 VAL A C 1
ATOM 695 O O . VAL A 1 85 ? -1.517 -7.690 2.717 1.00 93.00 85 VAL A O 1
ATOM 698 N N . GLY A 1 86 ? -1.916 -7.038 0.619 1.00 93.12 86 GLY A N 1
ATOM 699 C CA . GLY A 1 86 ? -2.777 -5.925 1.003 1.00 93.12 86 GLY A CA 1
ATOM 700 C C . GLY A 1 86 ? -4.044 -6.341 1.770 1.00 93.12 86 GLY A C 1
ATOM 701 O O . GLY A 1 86 ? -4.435 -5.659 2.722 1.00 93.12 86 GLY A O 1
ATOM 702 N N . ILE A 1 87 ? -4.639 -7.494 1.443 1.00 92.62 87 ILE A N 1
ATOM 703 C CA . ILE A 1 87 ? -5.742 -8.087 2.226 1.00 92.62 87 ILE A CA 1
ATOM 704 C C . ILE A 1 87 ? -5.265 -8.456 3.638 1.00 92.62 87 ILE A C 1
ATOM 706 O O . ILE A 1 87 ? -5.927 -8.109 4.619 1.00 92.62 87 ILE A O 1
ATOM 710 N N . ILE A 1 88 ? -4.106 -9.113 3.758 1.00 90.44 88 ILE A N 1
ATOM 711 C CA . ILE A 1 88 ? -3.509 -9.491 5.052 1.00 90.44 88 ILE A CA 1
ATOM 712 C C . ILE A 1 88 ? -3.236 -8.245 5.899 1.00 90.44 88 ILE A C 1
ATOM 714 O O . ILE A 1 88 ? -3.571 -8.203 7.083 1.00 90.44 88 ILE A O 1
ATOM 718 N N . VAL A 1 89 ? -2.677 -7.204 5.285 1.00 90.31 89 VAL A N 1
ATOM 719 C CA . VAL A 1 89 ? -2.412 -5.914 5.927 1.00 90.31 89 VAL A CA 1
ATOM 720 C C . VAL A 1 89 ? -3.703 -5.300 6.475 1.00 90.31 89 VAL A C 1
ATOM 722 O O . VAL A 1 89 ? -3.738 -4.856 7.625 1.00 90.31 89 VAL A O 1
ATOM 725 N N . SER A 1 90 ? -4.791 -5.334 5.702 1.00 90.19 90 SER A N 1
ATOM 726 C CA . SER A 1 90 ? -6.100 -4.882 6.181 1.00 90.19 90 SER A CA 1
ATOM 727 C C . SER A 1 90 ? -6.627 -5.725 7.348 1.00 90.19 90 SER A C 1
ATOM 729 O O . SER A 1 90 ? -7.165 -5.188 8.315 1.00 90.19 90 SER A O 1
ATOM 731 N N . HIS A 1 91 ? -6.420 -7.042 7.319 1.00 86.62 91 HIS A N 1
ATOM 732 C CA . HIS A 1 91 ? -6.817 -7.914 8.421 1.00 86.62 91 HIS A CA 1
ATOM 733 C C . HIS A 1 91 ? -6.058 -7.588 9.721 1.00 86.62 91 HIS A C 1
ATOM 735 O O . HIS A 1 91 ? -6.664 -7.500 10.791 1.00 86.62 91 HIS A O 1
ATOM 741 N N . ILE A 1 92 ? -4.749 -7.324 9.635 1.00 85.56 92 ILE A N 1
ATOM 742 C CA . ILE A 1 92 ? -3.930 -6.877 10.776 1.00 85.56 92 ILE A CA 1
ATOM 743 C C . ILE A 1 92 ? -4.460 -5.551 11.338 1.00 85.56 92 ILE A C 1
ATOM 745 O O . ILE A 1 92 ? -4.559 -5.392 12.556 1.00 85.56 92 ILE A O 1
ATOM 749 N N . ILE A 1 93 ? -4.841 -4.627 10.453 1.00 85.31 93 ILE A N 1
ATOM 750 C CA . ILE A 1 93 ? -5.467 -3.348 10.802 1.00 85.31 93 ILE A CA 1
ATOM 751 C C . ILE A 1 93 ? -6.778 -3.536 11.568 1.00 85.31 93 ILE A C 1
ATOM 753 O O . ILE A 1 93 ? -7.013 -2.856 12.567 1.00 85.31 93 ILE A O 1
ATOM 757 N N . LEU A 1 94 ? -7.630 -4.454 11.116 1.00 85.25 94 LEU A N 1
ATOM 758 C CA . LEU A 1 94 ? -8.957 -4.667 11.688 1.00 85.25 94 LEU A CA 1
ATOM 759 C C . LEU A 1 94 ? -8.936 -5.515 12.965 1.00 85.25 94 LEU A C 1
ATOM 761 O O . LEU A 1 94 ? -9.939 -5.577 13.677 1.00 85.25 94 LEU A O 1
ATOM 765 N N . ARG A 1 95 ? -7.819 -6.175 13.288 1.00 83.88 95 ARG A N 1
ATOM 766 C CA . ARG A 1 95 ? -7.695 -7.070 14.449 1.00 83.88 95 ARG A CA 1
ATOM 767 C C . ARG A 1 95 ? -8.183 -6.459 15.778 1.00 83.88 95 ARG A C 1
ATOM 769 O O . ARG A 1 95 ? -8.926 -7.147 16.476 1.00 83.88 95 ARG A O 1
ATOM 776 N N . PRO A 1 96 ? -7.854 -5.204 16.148 1.00 83.50 96 PRO A N 1
ATOM 777 C CA . PRO A 1 96 ? -8.344 -4.609 17.395 1.00 83.50 96 PRO A CA 1
ATOM 778 C C . PRO A 1 96 ? -9.871 -4.449 17.443 1.00 83.50 96 PRO A C 1
ATOM 780 O O . PRO A 1 96 ? -10.464 -4.584 18.510 1.00 83.50 96 PRO A O 1
ATOM 783 N N . PHE A 1 97 ? -10.520 -4.201 16.300 1.00 85.50 97 PHE A N 1
ATOM 784 C CA . PHE A 1 97 ? -11.981 -4.109 16.217 1.00 85.50 97 PHE A CA 1
ATOM 785 C C . PHE A 1 97 ? -12.640 -5.478 16.396 1.00 85.50 97 PHE A C 1
ATOM 787 O O . PHE A 1 97 ? -13.629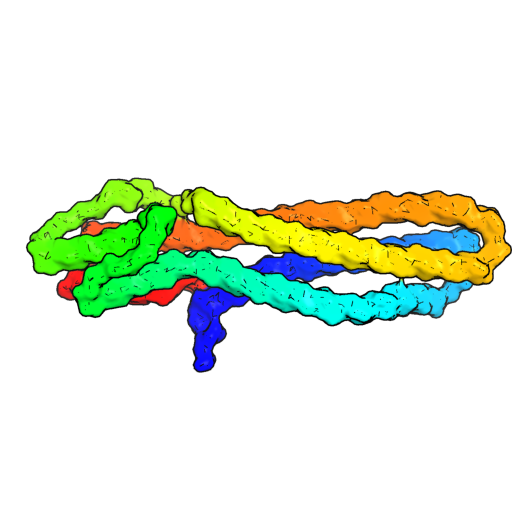 -5.592 17.116 1.00 85.50 97 PHE A O 1
ATOM 794 N N . HIS A 1 98 ? -12.065 -6.535 15.816 1.00 84.94 98 HIS A N 1
ATOM 795 C CA . HIS A 1 98 ? -12.547 -7.902 16.034 1.00 84.94 98 HIS A CA 1
ATOM 796 C C . HIS A 1 98 ? -12.412 -8.317 17.505 1.00 84.94 98 HIS A C 1
ATOM 798 O O . HIS A 1 98 ? -13.342 -8.886 18.069 1.00 84.94 98 HIS A O 1
ATOM 804 N N . GLN A 1 99 ? -11.294 -7.973 18.153 1.00 84.94 99 GLN A N 1
ATOM 805 C CA . GLN A 1 99 ? -11.105 -8.217 19.587 1.00 84.94 99 GLN A CA 1
ATOM 806 C C . GLN A 1 99 ? -12.150 -7.471 20.431 1.00 84.94 99 GLN A C 1
ATOM 808 O O . GLN A 1 99 ? -12.757 -8.072 21.311 1.00 84.94 99 GLN A O 1
ATOM 813 N N . LEU A 1 100 ? -12.421 -6.195 20.130 1.00 84.81 100 LEU A N 1
ATOM 814 C CA . LEU A 1 100 ? -13.484 -5.439 20.803 1.00 84.81 100 LEU A CA 1
ATOM 815 C C . LEU A 1 100 ? -14.870 -6.071 20.586 1.00 84.81 100 LEU A C 1
ATOM 817 O O . LEU A 1 100 ? -15.665 -6.144 21.520 1.00 84.81 100 LEU A O 1
ATOM 821 N N . THR A 1 101 ? -15.147 -6.555 19.374 1.00 86.38 101 THR A N 1
ATOM 822 C CA . THR A 1 101 ? -16.403 -7.245 19.037 1.00 86.38 101 THR A CA 1
ATOM 823 C C . THR A 1 101 ? -16.587 -8.491 19.899 1.00 86.38 101 THR A C 1
ATOM 825 O O . THR A 1 101 ? -17.642 -8.659 20.504 1.00 86.38 101 THR A O 1
ATOM 828 N N . GLN A 1 102 ? -15.545 -9.320 20.017 1.00 86.50 102 GLN A N 1
ATOM 829 C CA . GLN A 1 102 ? -15.554 -10.512 20.870 1.00 86.50 102 GLN A CA 1
ATOM 830 C C . GLN A 1 102 ? -15.767 -10.154 22.343 1.00 86.50 102 GLN A C 1
ATOM 832 O O . GLN A 1 102 ? -16.619 -10.748 22.989 1.00 86.50 102 GLN A O 1
ATOM 837 N N . MET A 1 103 ? -15.081 -9.126 22.858 1.00 85.62 103 MET A N 1
ATOM 838 C CA . MET A 1 103 ? -15.291 -8.655 24.236 1.00 85.62 103 MET A CA 1
ATOM 839 C C . MET A 1 103 ? -16.748 -8.229 24.480 1.00 85.62 103 MET A C 1
ATOM 841 O O . MET A 1 103 ? -17.307 -8.515 25.534 1.00 85.62 103 MET A O 1
ATOM 845 N N . CYS A 1 104 ? -17.385 -7.569 23.509 1.00 84.69 104 CYS A N 1
ATOM 846 C CA . CYS A 1 104 ? -18.794 -7.181 23.612 1.00 84.69 104 CYS A CA 1
ATOM 847 C C . CYS A 1 104 ? -19.745 -8.390 23.550 1.00 84.69 104 CYS A C 1
ATOM 849 O O . CYS A 1 104 ? -20.766 -8.399 24.235 1.00 84.69 104 CYS A O 1
ATOM 851 N N . GLN A 1 105 ? -19.418 -9.409 22.752 1.00 86.19 105 GLN A N 1
ATOM 852 C CA . GLN A 1 105 ? -20.178 -10.662 22.688 1.00 86.19 105 GLN A CA 1
ATOM 853 C C . GLN A 1 105 ? -20.072 -11.452 23.999 1.00 86.19 105 GLN A C 1
ATOM 855 O O . GLN A 1 105 ? -21.104 -11.835 24.545 1.00 86.19 105 GLN A O 1
ATOM 860 N N . ASP A 1 106 ? -18.866 -11.590 24.560 1.00 84.25 106 ASP A N 1
ATOM 861 C CA . ASP A 1 106 ? -18.641 -12.227 25.865 1.00 84.25 106 ASP A CA 1
ATOM 862 C C . ASP A 1 106 ? -19.485 -11.543 26.958 1.00 84.25 106 ASP A C 1
ATOM 864 O O . ASP A 1 106 ? -20.159 -12.203 27.751 1.00 84.25 106 ASP A O 1
ATOM 868 N N . LEU A 1 107 ? -19.518 -10.202 26.952 1.00 83.06 107 LEU A N 1
ATOM 869 C CA . LEU A 1 107 ? -20.330 -9.417 27.885 1.00 83.06 107 LEU A CA 1
ATOM 870 C C . LEU A 1 107 ? -21.832 -9.652 27.724 1.00 83.06 107 LEU A C 1
ATOM 872 O O . LEU A 1 107 ? -22.549 -9.744 28.722 1.00 83.06 107 LEU A O 1
ATOM 876 N N . LYS A 1 108 ? -22.307 -9.764 26.482 1.00 82.31 108 LYS A N 1
ATOM 877 C CA . LYS A 1 108 ? -23.712 -10.041 26.165 1.00 82.31 108 LYS A CA 1
ATOM 878 C C . LYS A 1 108 ? -24.152 -11.415 26.668 1.00 82.31 108 LYS A C 1
ATOM 880 O O . LYS A 1 108 ? -25.279 -11.564 27.134 1.00 82.31 108 LYS A O 1
ATOM 885 N N . GLU A 1 109 ? -23.267 -12.400 26.584 1.00 83.25 109 GLU A N 1
ATOM 886 C CA . GLU A 1 109 ? -23.498 -13.763 27.074 1.00 83.25 109 GLU A CA 1
ATOM 887 C C . GLU A 1 109 ? -23.347 -13.879 28.601 1.00 83.25 109 GLU A C 1
ATOM 889 O O . GLU A 1 109 ? -23.659 -14.915 29.183 1.00 83.25 109 GLU A O 1
ATOM 894 N N . GLY A 1 110 ? -22.918 -12.807 29.277 1.00 72.81 110 GLY A N 1
ATOM 895 C CA . GLY A 1 110 ? -22.696 -12.794 30.722 1.00 72.81 110 GLY A CA 1
ATOM 896 C C . GLY A 1 110 ? -21.411 -13.504 31.148 1.00 72.81 110 GLY A C 1
ATOM 897 O O . GLY A 1 110 ? -21.233 -13.784 32.334 1.00 72.81 110 GLY A O 1
ATOM 898 N N . HIS A 1 111 ? -20.513 -13.789 30.206 1.00 75.06 111 HIS A N 1
ATOM 899 C CA . HIS A 1 111 ? -19.202 -14.345 30.489 1.00 75.06 111 HIS A CA 1
ATOM 900 C C . HIS A 1 111 ? -18.237 -13.236 30.931 1.00 75.06 111 HIS A C 1
ATOM 902 O O . HIS A 1 111 ? -18.241 -12.124 30.401 1.00 75.06 111 HIS A O 1
ATOM 908 N N . ASP A 1 112 ? -17.376 -13.535 31.908 1.00 70.25 112 ASP A N 1
ATOM 909 C CA . ASP A 1 112 ? -16.236 -12.664 32.197 1.00 70.25 112 ASP A CA 1
ATOM 910 C C . ASP A 1 112 ? -15.329 -12.586 30.966 1.00 70.25 112 ASP A C 1
ATOM 912 O O . ASP A 1 112 ? -15.080 -13.603 30.314 1.00 70.25 112 ASP A O 1
ATOM 916 N N . ILE A 1 113 ? -14.790 -11.394 30.690 1.00 69.31 113 ILE A N 1
ATOM 917 C CA . ILE A 1 113 ? -13.829 -11.163 29.606 1.00 69.31 113 ILE A CA 1
ATOM 918 C C . ILE A 1 113 ? -12.577 -12.020 29.855 1.00 69.31 113 ILE A C 1
ATOM 920 O O . ILE A 1 113 ? -11.635 -11.615 30.538 1.00 69.31 113 ILE A O 1
ATOM 924 N N . LYS A 1 114 ? -12.568 -13.233 29.297 1.00 58.09 114 LYS A N 1
ATOM 925 C CA . LYS A 1 114 ? -11.454 -14.193 29.357 1.00 58.09 114 LYS A CA 1
ATOM 926 C C . LYS A 1 114 ? -10.491 -14.045 28.186 1.00 58.09 114 LYS A C 1
ATOM 928 O O . LYS A 1 114 ? -9.536 -14.819 28.085 1.00 58.09 114 LYS A O 1
ATOM 933 N N . THR A 1 115 ? -10.722 -13.083 27.294 1.00 57.84 115 THR A N 1
ATOM 934 C CA . THR A 1 115 ? -9.892 -12.870 26.110 1.00 57.84 115 THR A CA 1
ATOM 935 C C . THR A 1 115 ? -8.438 -12.682 26.552 1.00 57.84 115 THR A C 1
ATOM 937 O O . THR A 1 115 ? -8.088 -11.720 27.239 1.00 57.84 115 THR A O 1
ATOM 940 N N . LYS A 1 116 ? -7.574 -13.647 26.200 1.00 55.38 116 LYS A N 1
ATOM 941 C CA . LYS A 1 116 ? -6.122 -13.579 26.423 1.00 55.38 116 LYS A CA 1
ATOM 942 C C . LYS A 1 116 ? -5.547 -12.487 25.525 1.00 55.38 116 LYS A C 1
ATOM 944 O O . LYS A 1 116 ? -4.997 -12.762 24.463 1.00 55.38 116 LYS A O 1
ATOM 949 N N . VAL A 1 117 ? -5.692 -11.235 25.938 1.00 59.44 117 VAL A N 1
ATOM 950 C CA . VAL A 1 117 ? -5.071 -10.115 25.241 1.00 59.44 117 VAL A CA 1
ATOM 951 C C . VAL A 1 117 ? -3.598 -10.061 25.646 1.00 59.44 117 VAL A C 1
ATOM 953 O O . VAL A 1 117 ? -3.276 -10.010 26.838 1.00 59.44 117 VAL A O 1
ATOM 956 N N . SER A 1 118 ? -2.698 -10.112 24.660 1.00 55.56 118 SER A N 1
ATOM 957 C CA . SER A 1 118 ? -1.250 -9.993 24.883 1.00 55.56 118 SER A CA 1
ATOM 958 C C . SER A 1 118 ? -0.926 -8.688 25.624 1.00 55.56 118 SER A C 1
ATOM 960 O O . SER A 1 118 ? -1.609 -7.683 25.432 1.00 55.56 118 SER A O 1
ATOM 962 N N . GLY A 1 119 ? 0.114 -8.665 26.467 1.00 53.78 119 GLY A N 1
ATOM 963 C CA . GLY A 1 119 ? 0.460 -7.494 27.292 1.00 53.78 119 GLY A CA 1
ATOM 964 C C . GLY A 1 119 ? 0.636 -6.192 26.495 1.00 53.78 119 GLY A C 1
ATOM 965 O O . GLY A 1 119 ? 0.233 -5.131 26.964 1.00 53.78 119 GLY A O 1
ATOM 966 N N . LEU A 1 12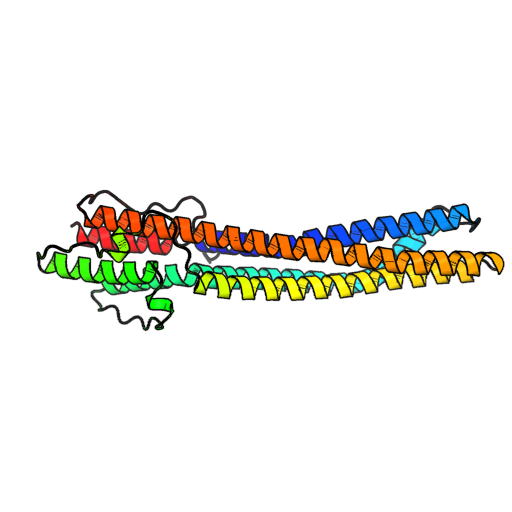0 ? 1.140 -6.285 25.259 1.00 54.28 120 LEU A N 1
ATOM 967 C CA . LEU A 1 120 ? 1.256 -5.159 24.320 1.00 54.28 120 LEU A CA 1
ATOM 968 C C . LEU A 1 120 ? -0.099 -4.719 23.740 1.00 54.28 120 LEU A C 1
ATOM 970 O O . LEU A 1 120 ? -0.310 -3.544 23.462 1.00 54.28 120 LEU A O 1
ATOM 974 N N . GLU A 1 121 ? -1.044 -5.643 23.580 1.00 59.06 121 GLU A 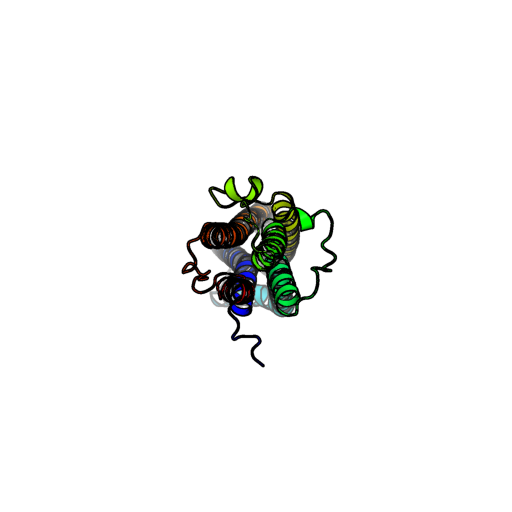N 1
ATOM 975 C CA . GLU A 1 121 ? -2.382 -5.356 23.053 1.00 59.06 121 GLU A CA 1
ATOM 976 C C . GLU A 1 121 ? -3.316 -4.763 24.115 1.00 59.06 121 GLU A C 1
ATOM 978 O O . GLU A 1 121 ? -4.219 -4.008 23.769 1.00 59.06 121 GLU A O 1
ATOM 983 N N . LYS A 1 122 ? -3.062 -5.011 25.408 1.00 54.97 122 LYS A N 1
ATOM 984 C CA . LYS A 1 122 ? -3.814 -4.400 26.522 1.00 54.97 122 LYS A CA 1
ATOM 985 C C . LYS A 1 122 ? -3.692 -2.875 26.573 1.00 54.97 122 LYS A C 1
ATOM 987 O O . LYS A 1 122 ? -4.550 -2.208 27.143 1.00 54.97 122 LYS A O 1
ATOM 992 N N . GLN A 1 123 ? -2.631 -2.318 25.988 1.00 55.44 123 GLN A N 1
ATOM 993 C CA . GLN A 1 123 ? -2.431 -0.871 25.920 1.00 55.44 123 GLN A CA 1
ATOM 994 C C . GLN A 1 123 ? -3.233 -0.210 24.793 1.00 55.44 123 GLN A C 1
ATOM 996 O O . GLN A 1 123 ? -3.387 1.013 24.806 1.00 55.44 123 GLN A O 1
ATOM 1001 N N . LYS A 1 124 ? -3.786 -0.997 23.856 1.00 71.00 124 LYS A N 1
ATOM 1002 C CA . LYS A 1 124 ? -4.604 -0.477 22.759 1.00 71.00 124 LYS A CA 1
ATOM 1003 C C . LYS A 1 124 ? -5.878 0.147 23.305 1.00 71.00 124 LYS A C 1
ATOM 1005 O O . LYS A 1 124 ? -6.583 -0.437 24.128 1.00 71.00 124 LYS A O 1
ATOM 1010 N N . LEU A 1 125 ? -6.199 1.325 22.784 1.00 76.00 125 LEU A N 1
ATOM 1011 C CA . LEU A 1 125 ? -7.312 2.136 23.263 1.00 76.00 125 LEU A CA 1
ATOM 1012 C C . LEU A 1 125 ? -8.663 1.404 23.170 1.00 76.00 125 LEU A C 1
ATOM 1014 O O . LEU A 1 125 ? -9.440 1.439 24.118 1.00 76.00 125 LEU A O 1
ATOM 1018 N N . LEU A 1 126 ? -8.897 0.666 22.079 1.00 79.44 126 LEU A N 1
ATOM 1019 C CA . LEU A 1 126 ? -10.110 -0.142 21.890 1.00 79.44 126 LEU A CA 1
ATOM 1020 C C . LEU A 1 126 ? -10.237 -1.277 22.915 1.00 79.44 126 LEU A C 1
ATOM 1022 O O . LEU A 1 126 ? -11.336 -1.578 23.361 1.00 79.44 126 LEU A O 1
ATOM 1026 N N . ILE A 1 127 ? -9.126 -1.879 23.337 1.00 80.56 127 ILE A N 1
ATOM 1027 C CA . ILE A 1 127 ? -9.152 -2.942 24.348 1.00 80.56 127 ILE A CA 1
ATOM 1028 C C . ILE A 1 127 ? -9.445 -2.360 25.732 1.00 80.56 127 ILE A C 1
ATOM 1030 O O . ILE A 1 127 ? -10.276 -2.898 26.460 1.00 80.56 127 ILE A O 1
ATOM 1034 N N . LYS A 1 128 ? -8.820 -1.226 26.084 1.00 80.12 128 LYS A N 1
ATOM 1035 C CA . LYS A 1 128 ? -9.151 -0.491 27.319 1.00 80.12 128 LYS A CA 1
ATOM 1036 C C . LYS A 1 128 ? -10.634 -0.128 27.371 1.00 80.12 128 LYS A C 1
ATOM 1038 O O . LYS A 1 128 ? -11.253 -0.220 28.425 1.00 80.12 128 LYS A O 1
ATOM 1043 N N . LEU A 1 129 ? -11.196 0.241 26.225 1.00 81.06 129 LEU A N 1
ATOM 1044 C CA . LEU A 1 129 ? -12.609 0.556 26.082 1.00 81.06 129 LEU A CA 1
ATOM 1045 C C . LEU A 1 129 ? -13.508 -0.671 26.302 1.00 81.06 129 LEU A C 1
ATOM 1047 O O . LEU A 1 129 ? -14.520 -0.563 26.985 1.00 81.06 129 LEU A O 1
ATOM 1051 N N . GLY A 1 130 ? -13.118 -1.843 25.793 1.00 80.62 130 GLY A N 1
ATOM 1052 C CA . GLY A 1 130 ? -13.818 -3.102 26.064 1.00 80.62 130 GLY A CA 1
ATOM 1053 C C . GLY A 1 130 ? -13.824 -3.477 27.552 1.00 80.62 130 GLY A C 1
ATOM 1054 O O . GLY A 1 130 ? -14.863 -3.852 28.089 1.00 80.62 130 GLY A O 1
ATOM 1055 N N . TYR A 1 131 ? -12.694 -3.312 28.249 1.00 82.62 131 TYR A N 1
ATOM 1056 C CA . TYR A 1 131 ? -12.636 -3.507 29.705 1.00 82.62 131 TYR A CA 1
ATOM 1057 C C . TYR A 1 131 ? -13.486 -2.479 30.459 1.00 82.62 131 TYR A C 1
ATOM 1059 O O . TYR A 1 131 ? -14.233 -2.847 31.360 1.00 82.62 131 TYR A O 1
ATOM 1067 N N . PHE A 1 132 ? -13.453 -1.212 30.042 1.00 83.25 132 PHE A N 1
ATOM 1068 C CA . PHE A 1 132 ? -14.322 -0.185 30.610 1.00 83.25 132 PHE A CA 1
ATOM 1069 C C . PHE A 1 132 ? -15.810 -0.533 30.448 1.00 83.25 132 PHE A C 1
ATOM 1071 O O . PHE A 1 132 ? -16.565 -0.402 31.404 1.00 83.25 132 PHE A O 1
ATOM 1078 N N . LEU A 1 133 ? -16.235 -1.031 29.281 1.00 82.69 133 LEU A N 1
ATOM 1079 C CA . LEU A 1 133 ? -17.616 -1.480 29.063 1.00 82.69 133 LEU A CA 1
ATOM 1080 C C . LEU A 1 133 ? -18.011 -2.639 29.989 1.00 82.69 133 LEU A C 1
ATOM 1082 O O . LEU A 1 133 ? -19.142 -2.672 30.473 1.00 82.69 133 LEU A O 1
ATOM 1086 N N . SER A 1 134 ? -17.087 -3.560 30.269 1.00 83.62 134 SER A N 1
ATOM 1087 C CA . SER A 1 134 ? -17.298 -4.625 31.255 1.00 83.62 134 SER A CA 1
ATOM 1088 C C . SER A 1 134 ? -17.542 -4.069 32.650 1.00 83.62 134 SER A C 1
ATOM 1090 O O . SER A 1 134 ? -18.532 -4.417 33.295 1.00 83.62 134 SER A O 1
ATOM 1092 N N . ASP A 1 135 ? -16.651 -3.194 33.111 1.00 83.00 135 ASP A N 1
ATOM 1093 C CA . ASP A 1 135 ? -16.741 -2.600 34.445 1.00 83.00 135 ASP A CA 1
ATOM 1094 C C . ASP A 1 135 ? -18.004 -1.738 34.575 1.00 83.00 135 ASP A C 1
ATOM 1096 O O . ASP A 1 135 ? -18.707 -1.800 35.586 1.00 83.00 135 ASP A O 1
ATOM 1100 N N . PHE A 1 136 ? -18.351 -1.011 33.509 1.00 80.81 136 PHE A N 1
ATOM 1101 C CA . PHE A 1 136 ? -19.576 -0.227 33.406 1.00 80.81 136 PHE A CA 1
ATOM 1102 C C . PHE A 1 136 ? -20.832 -1.103 33.495 1.00 80.81 136 PHE A C 1
ATOM 1104 O O . PHE A 1 136 ? -21.733 -0.813 34.283 1.00 80.81 136 PHE A O 1
ATOM 1111 N N . SER A 1 137 ? -20.873 -2.218 32.758 1.00 80.94 137 SER A N 1
ATOM 1112 C CA . SER A 1 137 ? -21.982 -3.178 32.805 1.00 80.94 137 SER A CA 1
ATOM 1113 C C . SER A 1 137 ? -22.172 -3.776 34.205 1.00 80.94 137 SER A C 1
ATOM 1115 O O . SER A 1 137 ? -23.292 -3.814 34.720 1.00 80.94 137 SER A O 1
ATOM 1117 N N . LYS A 1 138 ? -21.079 -4.198 34.859 1.00 82.12 138 LYS A N 1
ATOM 1118 C CA . LYS A 1 138 ? -21.113 -4.773 36.216 1.00 82.12 138 LYS A CA 1
ATOM 1119 C C . LYS A 1 138 ? -21.612 -3.770 37.249 1.00 82.12 138 LYS A C 1
ATOM 1121 O O . LYS A 1 138 ? -22.489 -4.080 38.047 1.00 82.12 138 LYS A O 1
ATOM 1126 N N . ALA A 1 139 ? -21.099 -2.550 37.215 1.00 81.19 139 ALA A N 1
ATOM 1127 C CA . ALA A 1 139 ? -21.493 -1.535 38.177 1.00 81.19 139 ALA A CA 1
ATOM 1128 C C . ALA A 1 139 ? -22.938 -1.050 37.992 1.00 81.19 139 ALA A C 1
ATOM 1130 O O . ALA A 1 139 ? -23.603 -0.777 38.988 1.00 81.19 139 ALA A O 1
ATOM 1131 N N . LYS A 1 140 ? -23.457 -1.003 36.755 1.00 79.88 140 LYS A N 1
ATOM 1132 C CA . LYS A 1 140 ? -24.871 -0.676 36.509 1.00 79.88 140 LYS A CA 1
ATOM 1133 C C . LYS A 1 140 ? -25.802 -1.770 37.045 1.00 79.88 140 LYS A C 1
ATOM 1135 O O . LYS A 1 140 ? -26.840 -1.438 37.606 1.00 79.88 140 LYS A O 1
ATOM 1140 N N . LYS A 1 141 ? -25.408 -3.052 36.966 1.00 78.75 141 LYS A N 1
ATOM 1141 C CA . LYS A 1 141 ? -26.113 -4.161 37.649 1.00 78.75 141 LYS A CA 1
ATOM 1142 C C . LYS A 1 141 ? -26.100 -4.008 39.175 1.00 78.75 141 LYS A C 1
ATOM 1144 O O . LYS A 1 141 ? -27.110 -4.268 39.819 1.00 78.75 141 LYS A O 1
ATOM 1149 N N . ASP A 1 142 ? -24.991 -3.533 39.733 1.00 80.31 142 ASP A N 1
ATOM 1150 C CA . ASP A 1 142 ? -24.818 -3.303 41.173 1.00 80.31 142 ASP A CA 1
ATOM 1151 C C . ASP A 1 142 ? -25.401 -1.961 41.679 1.00 80.31 142 ASP A C 1
ATOM 1153 O O . ASP A 1 142 ? -25.236 -1.639 42.857 1.00 80.31 142 ASP A O 1
ATOM 1157 N N . ASN A 1 143 ? -26.039 -1.147 40.822 1.00 75.69 143 ASN A N 1
ATOM 1158 C CA . ASN A 1 143 ? -26.453 0.238 41.118 1.00 75.69 143 ASN A CA 1
ATOM 1159 C C . ASN A 1 143 ? -25.320 1.137 41.667 1.00 75.69 143 ASN A C 1
ATOM 1161 O O . ASN A 1 143 ? -25.554 2.051 42.460 1.00 75.69 143 ASN A O 1
ATOM 1165 N N . LYS A 1 144 ? -24.074 0.897 41.247 1.00 75.88 144 LYS A N 1
ATOM 1166 C CA . LYS A 1 144 ? -22.907 1.711 41.611 1.00 75.88 144 LYS A CA 1
ATOM 1167 C C . LYS A 1 144 ? -22.623 2.754 40.534 1.00 75.88 144 LYS A C 1
ATOM 1169 O O . LYS A 1 144 ? -22.669 2.465 39.340 1.00 75.88 144 LYS A O 1
ATOM 1174 N N . ALA A 1 145 ? -22.266 3.963 40.962 1.00 67.69 145 ALA A N 1
ATOM 1175 C CA . ALA A 1 145 ? -21.787 4.998 40.054 1.00 67.69 145 ALA A CA 1
ATOM 1176 C C . ALA A 1 145 ? -20.403 4.618 39.505 1.00 67.69 145 ALA A C 1
ATOM 1178 O O . ALA A 1 145 ? -19.478 4.355 40.274 1.00 67.69 145 ALA A O 1
ATOM 1179 N N . VAL A 1 146 ? -20.254 4.621 38.179 1.00 70.62 146 VAL A N 1
ATOM 1180 C CA . VAL A 1 146 ? -18.958 4.440 37.513 1.00 70.62 146 VAL A CA 1
ATOM 1181 C C . VAL A 1 146 ? -18.465 5.777 37.020 1.00 70.62 146 VAL A C 1
ATOM 1183 O O . VAL A 1 146 ? -19.117 6.437 36.214 1.00 70.62 146 VAL A O 1
ATOM 1186 N N . SER A 1 147 ? -17.279 6.161 37.470 1.00 73.25 147 SER A N 1
ATOM 1187 C CA . SER A 1 147 ? -16.540 7.245 36.848 1.00 73.25 147 SER A CA 1
ATOM 1188 C C . SER A 1 147 ? -15.809 6.718 35.614 1.00 73.25 147 SER A C 1
ATOM 1190 O O . SER A 1 147 ? -15.131 5.692 35.655 1.00 73.25 147 SER A O 1
ATOM 1192 N N . VAL A 1 148 ? -15.929 7.434 34.493 1.00 76.81 148 VAL A N 1
ATOM 1193 C CA . VAL A 1 148 ? -15.097 7.164 33.312 1.00 76.81 148 VAL A CA 1
ATOM 1194 C C . VAL A 1 148 ? -13.617 7.322 33.714 1.00 76.81 148 VAL A C 1
ATOM 1196 O O . VAL A 1 148 ? -13.279 8.367 34.285 1.00 76.81 148 VAL A O 1
ATOM 1199 N N . PRO A 1 149 ? -12.738 6.340 33.426 1.00 78.31 149 PRO A N 1
ATOM 1200 C CA . PRO A 1 149 ? -11.314 6.420 33.732 1.00 78.31 149 PRO A CA 1
ATOM 1201 C C . PRO A 1 149 ? -10.669 7.684 33.157 1.00 78.31 149 PRO A C 1
ATOM 1203 O O . PRO A 1 149 ? -10.931 8.055 32.009 1.00 78.31 149 PRO A O 1
ATOM 1206 N N . ASP A 1 150 ? -9.776 8.321 33.917 1.00 76.38 150 ASP A N 1
ATOM 1207 C CA . ASP A 1 150 ? -9.114 9.563 33.492 1.00 76.38 150 ASP A CA 1
ATOM 1208 C C . ASP A 1 150 ? -8.302 9.389 32.201 1.00 76.38 150 ASP A C 1
ATOM 1210 O O . ASP A 1 150 ? -8.212 10.310 31.391 1.00 76.38 150 ASP A O 1
ATOM 1214 N N . ASP A 1 151 ? -7.771 8.189 31.966 1.00 75.88 151 ASP A N 1
ATOM 1215 C CA . ASP A 1 151 ? -7.077 7.821 30.730 1.00 75.88 151 ASP A CA 1
ATOM 1216 C C . ASP A 1 151 ? -7.971 7.930 29.487 1.00 75.88 151 ASP A C 1
ATOM 1218 O O . ASP A 1 151 ? -7.487 8.312 28.424 1.00 75.88 151 ASP A O 1
ATOM 1222 N N . LEU A 1 152 ? -9.266 7.609 29.611 1.00 77.19 152 LEU A N 1
ATOM 1223 C CA . LEU A 1 152 ? -10.243 7.709 28.522 1.00 77.19 152 LEU A CA 1
ATOM 1224 C C . LEU A 1 152 ? -10.797 9.135 28.395 1.00 77.19 152 LEU A C 1
ATOM 1226 O O . LEU A 1 152 ? -11.038 9.595 27.282 1.00 77.19 152 LEU A O 1
ATOM 1230 N N . LYS A 1 153 ? -10.929 9.871 29.508 1.00 76.12 153 LYS A N 1
ATOM 1231 C CA . LYS A 1 153 ? -11.335 11.291 29.498 1.00 76.12 153 LYS A CA 1
ATOM 1232 C C . LYS A 1 153 ? -10.297 12.207 28.851 1.00 76.12 153 LYS A C 1
ATOM 1234 O O . LYS A 1 153 ? -10.656 13.200 28.227 1.00 76.12 153 LYS A O 1
ATOM 1239 N N . LYS A 1 154 ? -9.007 11.885 28.989 1.00 79.56 154 LYS A N 1
ATOM 1240 C CA . LYS A 1 154 ? -7.895 12.649 28.394 1.00 79.56 154 LYS A CA 1
ATOM 1241 C C . LYS A 1 154 ? -7.806 12.510 26.869 1.00 79.56 154 LYS A C 1
ATOM 1243 O O . LYS A 1 154 ? -7.020 13.218 26.243 1.00 79.56 154 LYS A O 1
ATOM 1248 N N . VAL A 1 155 ? -8.589 11.619 26.259 1.00 79.56 155 VAL A N 1
ATOM 1249 C CA . VAL A 1 155 ? -8.614 11.412 24.808 1.00 79.56 155 VAL A CA 1
ATOM 1250 C C . VAL A 1 155 ? -9.402 12.541 24.141 1.00 79.56 155 VAL A C 1
ATOM 1252 O O . VAL A 1 155 ? -10.600 12.438 23.900 1.00 79.56 155 VAL A O 1
ATOM 1255 N N . THR A 1 156 ? -8.721 13.638 23.820 1.00 73.50 156 THR A N 1
ATOM 1256 C CA . THR A 1 156 ? -9.326 14.799 23.143 1.00 73.50 156 THR A CA 1
ATOM 1257 C C . THR A 1 156 ? -9.289 14.702 21.616 1.00 73.50 156 THR A C 1
ATOM 1259 O O . THR A 1 156 ? -9.980 15.461 20.942 1.00 73.50 156 THR A O 1
ATOM 1262 N N . GLY A 1 157 ? -8.540 13.745 21.058 1.00 75.94 157 GLY A N 1
ATOM 1263 C CA . GLY A 1 157 ? -8.426 13.529 19.617 1.00 75.94 157 GLY A CA 1
ATOM 1264 C C . GLY A 1 157 ? -7.894 12.140 19.246 1.00 75.94 157 GLY A C 1
ATOM 1265 O O . GLY A 1 157 ? -7.712 11.291 20.123 1.00 75.94 157 GLY A O 1
ATOM 1266 N N . PRO A 1 158 ? -7.636 11.888 17.949 1.00 77.00 158 PRO A N 1
ATOM 1267 C CA . PRO A 1 158 ? -7.095 10.620 17.468 1.00 77.00 158 PRO A CA 1
ATOM 1268 C C . PRO A 1 158 ? -5.709 10.350 18.069 1.00 77.00 158 PRO A C 1
ATOM 1270 O O . PRO A 1 158 ? -4.749 11.065 17.787 1.00 77.00 158 PRO A O 1
ATOM 1273 N N . ILE A 1 159 ? -5.598 9.322 18.916 1.00 75.25 159 ILE A N 1
ATOM 1274 C CA . ILE A 1 159 ? -4.325 8.937 19.539 1.00 75.25 159 ILE A CA 1
ATOM 1275 C C . ILE A 1 159 ? -3.621 7.916 18.654 1.00 75.25 159 ILE A C 1
ATOM 1277 O O . ILE A 1 159 ? -4.179 6.870 18.315 1.00 75.25 159 ILE A O 1
ATOM 1281 N N . MET A 1 160 ? -2.363 8.203 18.325 1.00 71.94 160 MET A N 1
ATOM 1282 C CA . MET A 1 160 ? -1.516 7.275 17.594 1.00 71.94 160 MET A CA 1
ATOM 1283 C C . MET A 1 160 ? -0.894 6.231 18.517 1.00 71.94 160 MET A C 1
ATOM 1285 O O . MET A 1 160 ? -0.046 6.546 19.352 1.00 71.94 160 MET A O 1
ATOM 1289 N N . ASP A 1 161 ? -1.259 4.969 18.302 1.00 76.62 161 ASP A N 1
ATOM 1290 C CA . ASP A 1 161 ? -0.515 3.832 18.838 1.00 76.62 161 ASP A CA 1
ATOM 1291 C C . ASP A 1 161 ? 0.822 3.713 18.089 1.00 76.62 161 ASP A C 1
ATOM 1293 O O . ASP A 1 161 ? 0.877 3.276 16.937 1.00 76.62 161 ASP A O 1
ATOM 1297 N N . LYS A 1 162 ? 1.905 4.149 18.744 1.00 80.62 162 LYS A N 1
ATOM 1298 C CA . LYS A 1 162 ? 3.259 4.177 18.171 1.00 80.62 162 LYS A CA 1
ATOM 1299 C C . LYS A 1 162 ? 3.779 2.781 17.827 1.00 80.62 162 LYS A C 1
ATOM 1301 O O . LYS A 1 162 ? 4.496 2.639 16.841 1.00 80.62 162 LYS A O 1
ATOM 1306 N N . VAL A 1 163 ? 3.433 1.766 18.621 1.00 81.88 163 VAL A N 1
ATOM 1307 C CA . VAL A 1 163 ? 3.919 0.393 18.417 1.00 81.88 163 VAL A CA 1
ATOM 1308 C C . VAL A 1 163 ? 3.219 -0.216 17.213 1.00 81.88 163 VAL A C 1
ATOM 1310 O O . VAL A 1 163 ? 3.878 -0.747 16.320 1.00 81.88 163 VAL A O 1
ATOM 1313 N N . PHE A 1 164 ? 1.895 -0.073 17.151 1.00 78.94 164 PHE A N 1
ATOM 1314 C CA . PHE A 1 164 ? 1.115 -0.509 15.998 1.00 78.94 164 PHE A CA 1
ATOM 1315 C C . PHE A 1 164 ? 1.540 0.228 14.718 1.00 78.94 164 PHE A C 1
ATOM 1317 O O . PHE A 1 164 ? 1.747 -0.406 13.684 1.00 78.94 164 PHE A O 1
ATOM 1324 N N . TYR A 1 165 ? 1.754 1.547 14.803 1.00 82.06 165 TYR A N 1
ATOM 1325 C CA . TYR A 1 165 ? 2.272 2.358 13.699 1.00 82.06 165 TYR A CA 1
ATOM 1326 C C . TYR A 1 165 ? 3.610 1.824 13.183 1.00 82.06 165 TYR A C 1
ATOM 1328 O O . TYR A 1 165 ? 3.783 1.650 11.980 1.00 82.06 165 TYR A O 1
ATOM 1336 N N . PHE A 1 166 ? 4.545 1.538 14.090 1.00 84.69 166 PHE A N 1
ATOM 1337 C CA . PHE A 1 166 ? 5.872 1.057 13.727 1.00 84.69 166 PHE A CA 1
ATOM 1338 C C . PHE A 1 166 ? 5.827 -0.323 13.063 1.00 84.69 166 PHE A C 1
ATOM 1340 O O . PHE A 1 166 ? 6.404 -0.499 11.996 1.00 84.69 166 PHE A O 1
ATOM 1347 N N . GLN A 1 167 ? 5.086 -1.280 13.638 1.00 84.75 167 GLN A N 1
ATOM 1348 C CA . GLN A 1 167 ? 4.904 -2.613 13.046 1.00 84.75 167 GLN A CA 1
ATOM 1349 C C . GLN A 1 167 ? 4.348 -2.524 11.625 1.00 84.75 167 GLN A C 1
ATOM 1351 O O . GLN A 1 167 ? 4.831 -3.185 10.708 1.00 84.75 167 GLN A O 1
ATOM 1356 N N . PHE A 1 168 ? 3.345 -1.673 11.441 1.00 84.31 168 PHE A N 1
ATOM 1357 C CA . PHE A 1 168 ? 2.719 -1.470 10.151 1.00 84.31 168 PHE A CA 1
ATOM 1358 C C . PHE A 1 168 ? 3.657 -0.788 9.144 1.00 84.31 168 PHE A C 1
ATOM 1360 O O . PHE A 1 168 ? 3.730 -1.206 7.989 1.00 84.31 168 PHE A O 1
ATOM 1367 N N . LEU A 1 169 ? 4.441 0.198 9.585 1.00 89.25 169 LEU A N 1
ATOM 1368 C CA . LEU A 1 169 ? 5.470 0.832 8.761 1.00 89.25 169 LEU A CA 1
ATOM 1369 C C . LEU A 1 169 ? 6.530 -0.183 8.310 1.00 89.25 169 LEU A C 1
ATOM 1371 O O . LEU A 1 169 ? 6.902 -0.173 7.141 1.00 89.25 169 LEU A O 1
ATOM 1375 N N . CYS A 1 170 ? 6.959 -1.101 9.183 1.00 90.62 170 CYS A N 1
ATOM 1376 C CA . CYS A 1 170 ? 7.875 -2.183 8.810 1.00 90.62 170 CYS A CA 1
ATOM 1377 C C . CYS A 1 170 ? 7.293 -3.085 7.712 1.00 90.62 170 CYS A C 1
ATOM 1379 O O . CYS A 1 170 ? 7.999 -3.417 6.763 1.00 90.62 170 CYS A O 1
ATOM 1381 N N . VAL A 1 171 ? 6.010 -3.452 7.799 1.00 90.88 171 VAL A N 1
ATOM 1382 C CA . VAL A 1 171 ? 5.351 -4.260 6.758 1.00 90.88 171 VAL A CA 1
ATOM 1383 C C . VAL A 1 171 ? 5.314 -3.509 5.425 1.00 90.88 171 VAL A C 1
ATOM 1385 O O . VAL A 1 171 ? 5.695 -4.064 4.397 1.00 90.88 171 VAL A O 1
ATOM 1388 N N . MET A 1 172 ? 4.930 -2.231 5.439 1.00 92.06 172 MET A N 1
ATOM 1389 C CA . MET A 1 172 ? 4.912 -1.391 4.235 1.00 92.06 172 MET A CA 1
ATOM 1390 C C . MET A 1 172 ? 6.312 -1.207 3.637 1.00 92.06 172 MET A C 1
ATOM 1392 O O . MET A 1 172 ? 6.464 -1.200 2.417 1.00 92.06 172 MET A O 1
ATOM 1396 N N . PHE A 1 173 ? 7.343 -1.120 4.478 1.00 93.75 173 PHE A N 1
ATOM 1397 C CA . PHE A 1 173 ? 8.733 -1.050 4.038 1.00 93.75 173 PHE A CA 1
ATOM 1398 C C . PHE A 1 173 ? 9.185 -2.339 3.343 1.00 93.75 173 PHE A C 1
ATOM 1400 O O . PHE A 1 173 ? 9.801 -2.267 2.285 1.00 93.75 173 PHE A O 1
ATOM 1407 N N . ILE A 1 174 ? 8.829 -3.514 3.877 1.00 94.50 174 ILE A N 1
ATOM 1408 C CA . ILE A 1 174 ? 9.124 -4.808 3.237 1.00 94.50 174 ILE A CA 1
ATOM 1409 C C . ILE A 1 174 ? 8.465 -4.887 1.855 1.00 94.50 174 ILE A C 1
ATOM 1411 O O . ILE A 1 174 ? 9.124 -5.236 0.878 1.00 94.50 174 ILE A O 1
ATOM 1415 N N . ILE A 1 175 ? 7.186 -4.511 1.748 1.00 94.06 175 ILE A N 1
ATOM 1416 C CA . ILE A 1 175 ? 6.460 -4.496 0.467 1.00 94.06 175 ILE A CA 1
ATOM 1417 C C . ILE A 1 175 ? 7.125 -3.526 -0.519 1.00 94.06 175 ILE A C 1
ATOM 1419 O O . ILE A 1 175 ? 7.321 -3.863 -1.689 1.00 94.06 175 ILE A O 1
ATOM 1423 N N . SER A 1 176 ? 7.517 -2.341 -0.044 1.00 95.50 176 SER A N 1
ATOM 1424 C CA . SER A 1 176 ? 8.242 -1.358 -0.848 1.00 95.50 176 SER A CA 1
ATOM 1425 C C . SER A 1 176 ? 9.572 -1.904 -1.347 1.00 95.50 176 SER A C 1
ATOM 1427 O O . SER A 1 176 ? 9.887 -1.736 -2.519 1.00 95.50 176 SER A O 1
ATOM 1429 N N . PHE A 1 177 ? 10.337 -2.570 -0.485 1.00 96.12 177 PHE A N 1
ATOM 1430 C CA . PHE A 1 177 ? 11.625 -3.147 -0.845 1.00 96.12 177 PHE A CA 1
ATOM 1431 C C . PHE A 1 177 ? 11.469 -4.209 -1.937 1.00 96.12 177 PHE A C 1
ATOM 1433 O O . PHE A 1 177 ? 12.116 -4.115 -2.974 1.00 96.12 177 PHE A O 1
ATOM 1440 N N . ILE A 1 178 ? 10.531 -5.147 -1.766 1.00 95.12 178 ILE A N 1
ATOM 1441 C CA . ILE A 1 178 ? 10.235 -6.179 -2.773 1.00 95.12 178 ILE A CA 1
ATOM 1442 C C . ILE A 1 178 ? 9.789 -5.539 -4.098 1.00 95.12 178 ILE A C 1
ATOM 1444 O O . ILE A 1 178 ? 10.211 -5.977 -5.168 1.00 95.12 178 ILE A O 1
ATOM 1448 N N . THR A 1 179 ? 8.966 -4.487 -4.039 1.00 94.38 179 THR A N 1
ATOM 1449 C CA . THR A 1 179 ? 8.515 -3.747 -5.230 1.00 94.38 179 THR A CA 1
ATOM 1450 C C . THR A 1 179 ? 9.693 -3.114 -5.970 1.00 94.38 179 THR A C 1
ATOM 1452 O O . THR A 1 179 ? 9.815 -3.288 -7.178 1.00 94.38 179 THR A O 1
ATOM 1455 N N . ILE A 1 180 ? 10.586 -2.434 -5.248 1.00 95.69 180 ILE A N 1
ATOM 1456 C CA . ILE A 1 180 ? 11.783 -1.796 -5.810 1.00 95.69 180 ILE A CA 1
ATOM 1457 C C . ILE A 1 180 ? 12.709 -2.841 -6.437 1.00 95.69 180 ILE A C 1
ATOM 1459 O O . ILE A 1 180 ? 13.142 -2.663 -7.570 1.00 95.69 180 ILE A O 1
ATOM 1463 N N . THR A 1 181 ? 12.968 -3.956 -5.750 1.00 94.88 181 THR A N 1
ATOM 1464 C CA . THR A 1 181 ? 13.787 -5.048 -6.296 1.00 94.88 181 THR A CA 1
ATOM 1465 C C . THR A 1 181 ? 13.172 -5.635 -7.566 1.00 94.88 181 THR A C 1
ATOM 1467 O O . THR A 1 181 ? 13.883 -5.878 -8.536 1.00 94.88 181 THR A O 1
ATOM 1470 N N . SER A 1 182 ? 11.851 -5.824 -7.592 1.00 92.31 182 SER A N 1
ATOM 1471 C CA . SER A 1 182 ? 11.155 -6.355 -8.770 1.00 92.31 182 SER A CA 1
ATOM 1472 C C . SER A 1 182 ? 11.238 -5.388 -9.956 1.00 92.31 182 SER A C 1
ATOM 1474 O O . SER A 1 182 ? 11.537 -5.809 -11.071 1.00 92.31 182 SER A O 1
ATOM 1476 N N . LEU A 1 183 ? 11.041 -4.087 -9.711 1.00 92.44 183 LEU A N 1
ATOM 1477 C CA . LEU A 1 183 ? 11.196 -3.040 -10.726 1.00 92.44 183 LEU A CA 1
ATOM 1478 C C . LEU A 1 183 ? 12.630 -2.961 -11.248 1.00 92.44 183 LEU A C 1
ATOM 1480 O O . LEU A 1 183 ? 12.821 -2.842 -12.454 1.00 92.44 183 LEU A O 1
ATOM 1484 N N . TYR A 1 184 ? 13.625 -3.057 -10.364 1.00 93.75 184 TYR A N 1
ATOM 1485 C CA . TYR A 1 184 ? 15.039 -3.081 -10.730 1.00 93.75 184 TYR A CA 1
ATOM 1486 C C . TYR A 1 184 ? 15.327 -4.230 -11.704 1.00 93.75 184 TYR A C 1
ATOM 1488 O O . TYR A 1 184 ? 15.801 -3.987 -12.811 1.00 93.75 184 TYR A O 1
ATOM 1496 N N . ILE A 1 185 ? 14.970 -5.466 -11.329 1.00 91.88 185 ILE A N 1
ATOM 1497 C CA . ILE A 1 185 ? 15.215 -6.659 -12.156 1.00 91.88 185 ILE A CA 1
ATOM 1498 C C . ILE A 1 185 ? 14.544 -6.512 -13.525 1.00 91.88 185 ILE A C 1
ATOM 1500 O O . ILE A 1 185 ? 15.194 -6.703 -14.552 1.00 91.88 185 ILE A O 1
ATOM 1504 N N . PHE A 1 186 ? 13.269 -6.120 -13.542 1.00 90.38 186 PHE A N 1
ATOM 1505 C CA . PHE A 1 186 ? 12.508 -5.950 -14.777 1.00 90.38 186 PHE A CA 1
ATOM 1506 C C . PHE A 1 186 ? 13.099 -4.864 -15.688 1.00 90.38 186 PHE A C 1
ATOM 1508 O O . PHE A 1 186 ? 13.233 -5.062 -16.894 1.00 90.38 186 PHE A O 1
ATOM 1515 N N . THR A 1 187 ? 13.501 -3.728 -15.115 1.00 91.19 187 THR A N 1
ATOM 1516 C CA . THR A 1 187 ? 14.052 -2.602 -15.882 1.00 91.19 187 THR A CA 1
ATOM 1517 C C . THR A 1 187 ? 15.387 -2.961 -16.530 1.00 91.19 187 THR A C 1
ATOM 1519 O O . THR A 1 187 ? 15.583 -2.667 -17.708 1.00 91.19 187 THR A O 1
ATOM 1522 N N . TYR A 1 188 ? 16.288 -3.634 -15.804 1.00 89.50 188 TYR A N 1
ATOM 1523 C CA . TYR A 1 188 ? 17.566 -4.071 -16.374 1.00 89.50 188 TYR A CA 1
ATOM 1524 C C . TYR A 1 188 ? 17.383 -5.122 -17.470 1.00 89.50 188 TYR A C 1
ATOM 1526 O O . TYR A 1 188 ? 18.051 -5.035 -18.494 1.00 89.50 188 TYR A O 1
ATOM 1534 N N . GLN A 1 189 ? 16.463 -6.076 -17.303 1.00 87.94 189 GLN A N 1
ATOM 1535 C CA . GLN A 1 189 ? 16.173 -7.074 -18.343 1.00 87.94 189 GLN A CA 1
ATOM 1536 C C . GLN A 1 189 ? 15.614 -6.440 -19.621 1.00 87.94 189 GLN A C 1
ATOM 1538 O O . GLN A 1 189 ? 16.001 -6.814 -20.733 1.00 87.94 189 GLN A O 1
ATOM 1543 N N . LEU A 1 190 ? 14.723 -5.457 -19.471 1.00 85.94 190 LEU A N 1
ATOM 1544 C CA . LEU A 1 190 ? 14.232 -4.670 -20.597 1.00 85.94 190 LEU A CA 1
ATOM 1545 C C . LEU A 1 190 ? 15.358 -3.898 -21.280 1.00 85.94 190 LEU A C 1
ATOM 1547 O O . LEU A 1 190 ? 15.453 -3.908 -22.506 1.00 85.94 190 LEU A O 1
ATOM 1551 N N . PHE A 1 191 ? 16.215 -3.233 -20.506 1.00 86.31 191 PHE A N 1
ATOM 1552 C CA . PHE A 1 191 ? 17.312 -2.466 -21.077 1.00 86.31 191 PHE A CA 1
ATOM 1553 C C . PHE A 1 191 ? 18.332 -3.349 -21.799 1.00 86.31 191 PHE A C 1
ATOM 1555 O O . PHE A 1 191 ? 18.741 -3.012 -22.907 1.00 86.31 191 PHE A O 1
ATOM 1562 N N . ASP A 1 192 ? 18.706 -4.489 -21.220 1.00 85.62 192 ASP A N 1
ATOM 1563 C CA . ASP A 1 192 ? 19.611 -5.439 -21.869 1.00 85.62 192 ASP A CA 1
ATOM 1564 C C . ASP A 1 192 ? 19.040 -5.897 -23.219 1.00 85.62 192 ASP A C 1
ATOM 1566 O O . ASP A 1 192 ? 19.732 -5.874 -24.236 1.00 85.62 192 ASP A O 1
ATOM 1570 N N . SER A 1 193 ? 17.728 -6.159 -23.279 1.00 84.69 193 SER A N 1
ATOM 1571 C CA . SER A 1 193 ? 17.039 -6.445 -24.544 1.00 84.69 193 SER A CA 1
ATOM 1572 C C . SER A 1 193 ? 17.166 -5.291 -25.544 1.00 84.69 193 SER A C 1
ATOM 1574 O O . SER A 1 193 ? 17.453 -5.533 -26.716 1.00 84.69 193 SER A O 1
ATOM 1576 N N . VAL A 1 194 ? 17.010 -4.036 -25.109 1.00 84.75 194 VAL A N 1
ATOM 1577 C CA . VAL A 1 194 ? 17.185 -2.846 -25.963 1.00 84.75 194 VAL A CA 1
ATOM 1578 C C . VAL A 1 194 ? 18.622 -2.738 -26.489 1.00 84.75 194 VAL A C 1
ATOM 1580 O O . VAL A 1 194 ? 18.814 -2.483 -27.680 1.00 84.75 194 VAL A O 1
ATOM 1583 N N . VAL A 1 195 ? 19.632 -2.968 -25.645 1.00 82.19 195 VAL A N 1
ATOM 1584 C CA . VAL A 1 195 ? 21.051 -2.910 -26.037 1.00 82.19 195 VAL A CA 1
ATOM 1585 C C . VAL A 1 195 ? 21.409 -4.028 -27.002 1.00 82.19 195 VAL A C 1
ATOM 1587 O O . VAL A 1 195 ? 21.996 -3.758 -28.049 1.00 82.19 195 VAL A O 1
ATOM 1590 N N . VAL A 1 196 ? 21.040 -5.272 -26.694 1.00 81.38 196 VAL A N 1
ATOM 1591 C CA . VAL A 1 196 ? 21.298 -6.428 -27.563 1.00 81.38 196 VAL A CA 1
ATOM 1592 C C . VAL A 1 196 ? 20.644 -6.226 -28.929 1.00 81.38 196 VAL A C 1
ATOM 1594 O O . VAL A 1 196 ? 21.291 -6.443 -29.957 1.00 81.38 196 VAL A O 1
ATOM 1597 N N . SER A 1 197 ? 19.403 -5.733 -28.951 1.00 77.19 197 SER A N 1
ATOM 1598 C CA . SER A 1 197 ? 18.691 -5.388 -30.187 1.00 77.19 197 SER A CA 1
ATOM 1599 C C . SER A 1 197 ? 19.435 -4.307 -30.961 1.00 77.19 197 SER A C 1
ATOM 1601 O O . SER A 1 197 ? 19.730 -4.493 -32.141 1.00 77.19 197 SER A O 1
ATOM 1603 N N . GLY A 1 198 ? 19.833 -3.228 -30.283 1.00 75.06 198 GLY A N 1
ATOM 1604 C CA . GLY A 1 198 ? 20.646 -2.166 -30.867 1.00 75.06 198 GLY A CA 1
ATOM 1605 C C . GLY A 1 198 ? 21.924 -2.718 -31.500 1.00 75.06 198 GLY A C 1
ATOM 1606 O O . GLY A 1 198 ? 22.157 -2.517 -32.684 1.00 75.06 198 GLY A O 1
ATOM 1607 N N . ILE A 1 199 ? 22.718 -3.500 -30.764 1.00 74.38 199 ILE A N 1
ATOM 1608 C CA . ILE A 1 199 ? 23.960 -4.118 -31.258 1.00 74.38 199 ILE A CA 1
ATOM 1609 C C . ILE A 1 199 ? 23.713 -5.030 -32.467 1.00 74.38 199 ILE A C 1
ATOM 1611 O O . ILE A 1 199 ? 24.525 -5.046 -33.396 1.00 74.38 199 ILE A O 1
ATOM 1615 N N . SER A 1 200 ? 22.617 -5.791 -32.481 1.00 72.88 200 SER A N 1
ATOM 1616 C CA . SER A 1 200 ? 22.282 -6.670 -33.606 1.00 72.88 200 SER A CA 1
ATOM 1617 C C . SER A 1 200 ? 22.029 -5.883 -34.899 1.00 72.88 200 SER A C 1
ATOM 1619 O O . SER A 1 200 ? 22.572 -6.244 -35.945 1.00 72.88 200 SER A O 1
ATOM 1621 N N . MET A 1 201 ? 21.328 -4.746 -34.811 1.00 68.31 201 MET A N 1
ATOM 1622 C CA . MET A 1 201 ? 21.109 -3.849 -35.949 1.00 68.31 201 MET A CA 1
ATOM 1623 C C . MET A 1 201 ? 22.427 -3.253 -36.450 1.00 68.31 201 MET A C 1
ATOM 1625 O O . MET A 1 201 ? 22.634 -3.103 -37.651 1.00 68.31 201 MET A O 1
ATOM 1629 N N . LEU A 1 202 ? 23.378 -2.993 -35.555 1.00 66.31 202 LEU A N 1
ATOM 1630 C CA . LEU A 1 202 ? 24.681 -2.430 -35.914 1.00 66.31 202 LEU A CA 1
ATOM 1631 C C . LEU A 1 202 ? 25.588 -3.404 -36.651 1.00 66.31 202 LEU A C 1
ATOM 1633 O O . LEU A 1 202 ? 26.255 -3.013 -37.604 1.00 66.31 202 LEU A O 1
ATOM 1637 N N . LYS A 1 203 ? 25.601 -4.678 -36.251 1.00 65.81 203 LYS A N 1
ATOM 1638 C CA . LYS A 1 203 ? 26.382 -5.712 -36.951 1.00 65.81 203 LYS A CA 1
ATOM 1639 C C . LYS A 1 203 ? 25.942 -5.893 -38.404 1.00 65.81 203 LYS A C 1
ATOM 1641 O O . LYS A 1 203 ? 26.748 -6.328 -39.220 1.00 65.81 203 LYS A O 1
ATOM 1646 N N . SER A 1 204 ? 24.698 -5.539 -38.727 1.00 61.16 204 SER A N 1
ATOM 1647 C CA . SER A 1 204 ? 24.189 -5.573 -40.100 1.00 61.16 204 SER A CA 1
ATOM 1648 C C . SER A 1 204 ? 24.700 -4.420 -40.982 1.00 61.16 204 SER A C 1
ATOM 1650 O O . SER A 1 204 ? 24.701 -4.549 -42.203 1.00 61.16 204 SER A O 1
ATOM 1652 N N . SER A 1 205 ? 25.189 -3.321 -40.389 1.00 57.94 205 SER A N 1
ATOM 1653 C CA . SER A 1 205 ? 25.610 -2.100 -41.089 1.00 57.94 205 SER A CA 1
ATOM 1654 C C . SER A 1 205 ? 27.104 -1.838 -40.853 1.00 57.94 205 SER A C 1
ATOM 1656 O O . SER A 1 205 ? 27.549 -1.253 -39.866 1.00 57.94 205 SER A O 1
ATOM 1658 N N . SER A 1 206 ? 27.918 -2.359 -41.764 1.00 52.59 206 SER A N 1
ATOM 1659 C CA . SER A 1 206 ? 29.375 -2.488 -41.695 1.00 52.59 206 SER A CA 1
ATOM 1660 C C . SER A 1 206 ? 30.160 -1.165 -41.828 1.00 52.59 206 SER A C 1
ATOM 1662 O O . SER A 1 206 ? 30.860 -0.960 -42.818 1.00 52.59 206 SER A O 1
ATOM 1664 N N . SER A 1 207 ? 30.108 -0.269 -40.831 1.00 57.16 207 SER A N 1
ATOM 1665 C CA . SER A 1 207 ? 30.967 0.935 -40.766 1.00 57.16 207 SER A CA 1
ATOM 1666 C C . SER A 1 207 ? 31.750 1.049 -39.450 1.00 57.16 207 SER A C 1
ATOM 1668 O O . SER A 1 207 ? 31.185 1.251 -38.376 1.00 57.16 207 SER A O 1
ATOM 1670 N N . ALA A 1 208 ? 33.085 0.980 -39.534 1.00 54.41 208 ALA A N 1
ATOM 1671 C CA . ALA A 1 208 ? 34.004 1.018 -38.389 1.00 54.41 208 ALA A CA 1
ATOM 1672 C C . ALA A 1 208 ? 34.045 2.370 -37.638 1.00 54.41 208 ALA A C 1
ATOM 1674 O O . ALA A 1 208 ? 34.418 2.408 -36.465 1.00 54.41 208 ALA A O 1
ATOM 1675 N N . ALA A 1 209 ? 33.648 3.475 -38.282 1.00 53.28 209 ALA A N 1
ATOM 1676 C CA . ALA A 1 209 ? 33.610 4.807 -37.666 1.00 53.28 209 ALA A CA 1
ATOM 1677 C C . ALA A 1 209 ? 32.373 5.014 -36.769 1.00 53.28 209 ALA A C 1
ATOM 1679 O O . ALA A 1 209 ? 32.460 5.722 -35.766 1.00 53.28 209 ALA A O 1
ATOM 1680 N N . GLY A 1 210 ? 31.255 4.338 -37.067 1.00 60.25 210 GLY A N 1
ATOM 1681 C CA . GLY A 1 210 ? 30.049 4.373 -36.233 1.00 60.25 210 GLY A CA 1
ATOM 1682 C C . GLY A 1 210 ? 30.253 3.715 -34.865 1.00 60.25 210 GLY A C 1
ATOM 1683 O O . GLY A 1 210 ? 29.689 4.162 -33.871 1.00 60.25 210 GLY A O 1
ATOM 1684 N N . ILE A 1 211 ? 31.131 2.709 -34.784 1.00 63.66 211 ILE A N 1
ATOM 1685 C CA . ILE A 1 211 ? 31.330 1.872 -33.590 1.00 63.66 211 ILE A CA 1
ATOM 1686 C C . ILE A 1 211 ? 31.788 2.695 -32.370 1.00 63.66 211 ILE A C 1
ATOM 1688 O O . ILE A 1 211 ? 31.246 2.508 -31.284 1.00 63.66 211 ILE A O 1
ATOM 1692 N N . LYS A 1 212 ? 32.722 3.651 -32.528 1.00 64.88 212 LYS A N 1
ATOM 1693 C CA . LYS A 1 212 ? 33.232 4.468 -31.401 1.00 64.88 212 LYS A CA 1
ATOM 1694 C C . LYS A 1 212 ? 32.206 5.472 -30.861 1.00 64.88 212 LYS A C 1
ATOM 1696 O O . LYS A 1 212 ? 32.101 5.625 -29.646 1.00 64.88 212 LYS A O 1
ATOM 1701 N N . GLY A 1 213 ? 31.455 6.140 -31.742 1.00 65.56 213 GLY A N 1
ATOM 1702 C CA . GLY A 1 213 ? 30.378 7.055 -31.340 1.00 65.56 213 GLY A CA 1
ATOM 1703 C C . GLY A 1 213 ? 29.243 6.320 -30.622 1.00 65.56 213 GLY A C 1
ATOM 1704 O O . GLY A 1 213 ? 28.680 6.826 -29.654 1.00 65.56 213 GLY A O 1
ATOM 1705 N N . MET A 1 214 ? 28.978 5.078 -31.031 1.00 68.25 214 MET A N 1
ATOM 1706 C CA . MET A 1 214 ? 27.948 4.237 -30.424 1.00 68.25 214 MET A CA 1
ATOM 1707 C C . MET A 1 214 ? 28.308 3.701 -29.047 1.00 68.25 214 MET A C 1
ATOM 1709 O O . MET A 1 214 ? 27.441 3.659 -28.183 1.00 68.25 214 MET A O 1
ATOM 1713 N N . THR A 1 215 ? 29.559 3.291 -28.816 1.00 68.25 215 THR A N 1
ATOM 1714 C CA . THR A 1 215 ? 29.973 2.843 -27.477 1.00 68.25 215 THR A CA 1
ATOM 1715 C C . THR A 1 215 ? 29.783 3.963 -26.456 1.00 68.25 215 THR A C 1
ATOM 1717 O O . THR A 1 215 ? 29.303 3.718 -25.355 1.00 68.25 215 THR A O 1
ATOM 1720 N N . TYR A 1 216 ? 30.084 5.207 -26.843 1.00 73.94 216 TYR A N 1
ATOM 1721 C CA . TYR A 1 216 ? 29.822 6.368 -25.998 1.00 73.94 216 TYR A CA 1
ATOM 1722 C C . TYR A 1 216 ? 28.318 6.599 -25.777 1.00 73.94 216 TYR A C 1
ATOM 1724 O O . TYR A 1 216 ? 27.900 6.862 -24.652 1.00 73.94 216 TYR A O 1
ATOM 1732 N N . PHE A 1 217 ? 27.496 6.448 -26.821 1.00 80.19 217 PHE A N 1
ATOM 1733 C CA . PHE A 1 217 ? 26.040 6.579 -26.728 1.00 80.19 217 PHE A CA 1
ATOM 1734 C C . PHE A 1 217 ? 25.413 5.539 -25.784 1.00 80.19 217 PHE A C 1
ATOM 1736 O O . PHE A 1 217 ? 24.664 5.921 -24.889 1.00 80.19 217 PHE A O 1
ATOM 1743 N N . PHE A 1 218 ? 25.766 4.256 -25.909 1.00 78.00 218 PHE A N 1
ATOM 1744 C CA . PHE A 1 218 ? 25.246 3.207 -25.024 1.00 78.00 218 PHE A CA 1
ATOM 1745 C C . PHE A 1 218 ? 25.745 3.347 -23.580 1.00 78.00 218 PHE A C 1
ATOM 1747 O O . PHE A 1 218 ? 24.939 3.230 -22.661 1.00 78.00 218 PHE A O 1
ATOM 1754 N N . ASN A 1 219 ? 27.016 3.704 -23.358 1.00 78.25 219 ASN A N 1
ATOM 1755 C CA . ASN A 1 219 ? 27.499 4.012 -22.004 1.00 78.25 219 ASN A CA 1
ATOM 1756 C C . ASN A 1 219 ? 26.762 5.214 -21.395 1.00 78.25 219 ASN A C 1
ATOM 1758 O O . ASN A 1 219 ? 26.477 5.238 -20.202 1.00 78.25 219 ASN A O 1
ATOM 1762 N N . SER A 1 220 ? 26.427 6.227 -22.200 1.00 81.81 220 SER A N 1
ATOM 1763 C CA . SER A 1 220 ? 25.634 7.358 -21.715 1.00 81.81 220 SER A CA 1
ATOM 1764 C C . SER A 1 220 ? 24.195 6.960 -21.371 1.00 81.81 220 SER A C 1
ATOM 1766 O O . SER A 1 220 ? 23.573 7.628 -20.545 1.00 81.81 220 SER A O 1
ATOM 1768 N N . GLN A 1 221 ? 23.657 5.905 -21.986 1.00 83.19 221 GLN A N 1
ATOM 1769 C CA . GLN A 1 221 ? 22.328 5.378 -21.671 1.00 83.19 221 GLN A CA 1
ATOM 1770 C C . GLN A 1 221 ? 22.295 4.547 -20.411 1.00 83.19 221 GLN A C 1
ATOM 1772 O O . GLN A 1 221 ? 21.280 4.578 -19.725 1.00 83.19 221 GLN A O 1
ATOM 1777 N N . GLU A 1 222 ? 23.386 3.862 -20.083 1.00 81.31 222 GLU A N 1
ATOM 1778 C CA . GLU A 1 222 ? 23.497 3.120 -18.831 1.00 81.31 222 GLU A CA 1
ATOM 1779 C C . GLU A 1 222 ? 23.173 4.029 -17.633 1.00 81.31 222 GLU A C 1
ATOM 1781 O O . GLU A 1 222 ? 22.274 3.740 -16.845 1.00 81.31 222 GLU A O 1
ATOM 1786 N N . ASN A 1 223 ? 23.761 5.231 -17.616 1.00 82.88 223 ASN A N 1
ATOM 1787 C CA . ASN A 1 223 ? 23.457 6.260 -16.618 1.00 82.88 223 ASN A CA 1
ATOM 1788 C C . ASN A 1 223 ? 21.988 6.728 -16.648 1.00 82.88 223 ASN A C 1
ATOM 1790 O O . ASN A 1 223 ? 21.435 7.106 -15.618 1.00 82.88 223 ASN A O 1
ATOM 1794 N N . LEU A 1 224 ? 21.340 6.750 -17.821 1.00 87.38 224 LEU A N 1
ATOM 1795 C CA . LEU A 1 224 ? 19.930 7.141 -17.929 1.00 87.38 224 LEU A CA 1
ATOM 1796 C C . LEU A 1 224 ? 19.002 6.090 -17.315 1.00 87.38 224 LEU A C 1
ATOM 1798 O O . LEU A 1 224 ? 18.009 6.466 -16.695 1.00 87.38 224 LEU A O 1
ATOM 1802 N N . ILE A 1 225 ? 19.322 4.800 -17.428 1.00 88.06 225 ILE A N 1
ATOM 1803 C CA . ILE A 1 225 ? 18.519 3.732 -16.810 1.00 88.06 225 ILE A CA 1
ATOM 1804 C C . ILE A 1 225 ? 18.555 3.842 -15.300 1.00 88.06 225 ILE A C 1
ATOM 1806 O O . ILE A 1 225 ? 17.524 3.659 -14.659 1.00 88.06 225 ILE A O 1
ATOM 1810 N N . ASP A 1 226 ? 19.718 4.159 -14.731 1.00 88.62 226 ASP A N 1
ATOM 1811 C CA . ASP A 1 226 ? 19.838 4.324 -13.289 1.00 88.62 226 ASP A CA 1
ATOM 1812 C C . ASP A 1 226 ? 18.829 5.370 -12.805 1.00 88.62 226 ASP A C 1
ATOM 1814 O O . ASP A 1 226 ? 18.123 5.141 -11.824 1.00 88.62 226 ASP A O 1
ATOM 1818 N N . TYR A 1 227 ? 18.633 6.464 -13.549 1.00 92.06 227 TYR A N 1
ATOM 1819 C CA . TYR A 1 227 ? 17.568 7.428 -13.257 1.00 92.06 227 TYR A CA 1
ATOM 1820 C C . TYR A 1 227 ? 16.157 6.870 -13.488 1.00 92.06 227 TYR A C 1
ATOM 1822 O O . TYR A 1 227 ? 15.269 7.127 -12.668 1.00 92.06 227 TYR A O 1
ATOM 1830 N N . VAL A 1 228 ? 15.944 6.084 -14.549 1.00 93.25 228 VAL A N 1
ATOM 1831 C CA . VAL A 1 228 ? 14.672 5.380 -14.808 1.00 93.25 228 VAL A CA 1
ATOM 1832 C C . VAL A 1 228 ? 14.315 4.405 -13.685 1.00 93.25 228 VAL A C 1
ATOM 1834 O O . VAL A 1 228 ? 13.136 4.161 -13.462 1.00 93.25 228 VAL A O 1
ATOM 1837 N N . ILE A 1 229 ? 15.288 3.892 -12.932 1.00 92.75 229 ILE A N 1
ATOM 1838 C CA . ILE A 1 229 ? 15.055 3.012 -11.783 1.00 92.75 229 ILE A CA 1
ATOM 1839 C C . ILE A 1 229 ? 14.930 3.811 -10.486 1.00 92.75 229 ILE A C 1
ATOM 1841 O O . ILE A 1 229 ? 13.991 3.602 -9.711 1.00 92.75 229 ILE A O 1
ATOM 1845 N N . ILE A 1 230 ? 15.864 4.728 -10.226 1.00 94.44 230 ILE A N 1
ATOM 1846 C CA . ILE A 1 230 ? 15.949 5.485 -8.972 1.00 94.44 230 ILE A CA 1
ATOM 1847 C C . ILE A 1 230 ? 14.697 6.341 -8.779 1.00 94.44 230 ILE A C 1
ATOM 1849 O O . ILE A 1 230 ? 14.133 6.342 -7.684 1.00 94.44 230 ILE A O 1
ATOM 1853 N N . ILE A 1 231 ? 14.226 7.037 -9.821 1.00 95.69 231 ILE A N 1
ATOM 1854 C CA . ILE A 1 231 ? 13.084 7.952 -9.698 1.00 95.69 231 ILE A CA 1
ATOM 1855 C C . ILE A 1 231 ? 11.798 7.191 -9.310 1.00 95.69 231 ILE A C 1
ATOM 1857 O O . ILE A 1 231 ? 11.231 7.519 -8.261 1.00 95.69 231 ILE A O 1
ATOM 1861 N N . PRO A 1 232 ? 11.340 6.153 -10.044 1.00 95.94 232 PRO A N 1
ATOM 1862 C CA . PRO A 1 232 ? 10.202 5.338 -9.616 1.00 95.94 232 PRO A CA 1
ATOM 1863 C C . PRO A 1 232 ? 10.423 4.667 -8.260 1.00 95.94 232 PRO A C 1
ATOM 1865 O O . PRO A 1 232 ? 9.490 4.578 -7.469 1.00 95.94 232 PRO A O 1
ATOM 1868 N N . SER A 1 233 ? 11.646 4.246 -7.930 1.00 95.44 233 SER A N 1
ATOM 1869 C CA . SER A 1 233 ? 11.931 3.627 -6.627 1.00 95.44 233 SER A CA 1
ATOM 1870 C C . SER A 1 233 ? 11.706 4.594 -5.459 1.00 95.44 233 SER A C 1
ATOM 1872 O O . SER A 1 233 ? 11.059 4.240 -4.469 1.00 95.44 233 SER A O 1
ATOM 1874 N N . VAL A 1 234 ? 12.179 5.838 -5.584 1.00 96.69 234 VAL A N 1
ATOM 1875 C CA . VAL A 1 234 ? 11.959 6.894 -4.583 1.00 96.69 234 VAL A CA 1
ATOM 1876 C C . VAL A 1 234 ? 10.475 7.250 -4.488 1.00 96.69 234 VAL A C 1
ATOM 1878 O O . VAL A 1 234 ? 9.938 7.345 -3.382 1.00 96.69 234 VAL A O 1
ATOM 1881 N N . ILE A 1 235 ? 9.786 7.392 -5.626 1.00 97.19 235 ILE A N 1
ATOM 1882 C CA . ILE A 1 235 ? 8.343 7.669 -5.653 1.00 97.19 235 ILE A CA 1
ATOM 1883 C C . ILE A 1 235 ? 7.562 6.526 -4.992 1.00 97.19 235 ILE A C 1
ATOM 1885 O O . ILE A 1 235 ? 6.698 6.788 -4.158 1.00 97.19 235 ILE A O 1
ATOM 1889 N N . SER A 1 236 ? 7.894 5.268 -5.290 1.00 96.19 236 SER A N 1
ATOM 1890 C CA . SER A 1 236 ? 7.284 4.081 -4.681 1.00 96.19 236 SER A CA 1
ATOM 1891 C C . SER A 1 236 ? 7.403 4.106 -3.158 1.00 96.19 236 SER A C 1
ATOM 1893 O O . SER A 1 236 ? 6.412 3.896 -2.458 1.00 96.19 236 SER A O 1
ATOM 1895 N N . LEU A 1 237 ? 8.599 4.398 -2.635 1.00 96.25 237 LEU A N 1
ATOM 1896 C CA . LEU A 1 237 ? 8.834 4.490 -1.194 1.00 96.25 237 LEU A CA 1
ATOM 1897 C C . LEU A 1 237 ? 7.959 5.580 -0.556 1.00 96.25 237 LEU A C 1
ATOM 1899 O O . LEU A 1 237 ? 7.302 5.337 0.458 1.00 96.25 237 LEU A O 1
ATOM 1903 N N . ILE A 1 238 ? 7.904 6.766 -1.169 1.00 96.50 238 ILE A N 1
ATOM 1904 C CA . ILE A 1 238 ? 7.079 7.884 -0.694 1.00 96.50 238 ILE A CA 1
ATOM 1905 C C . ILE A 1 238 ? 5.589 7.514 -0.722 1.00 96.50 238 ILE A C 1
ATOM 1907 O O . ILE A 1 238 ? 4.882 7.753 0.259 1.00 96.50 238 ILE A O 1
ATOM 1911 N N . LEU A 1 239 ? 5.104 6.898 -1.803 1.00 96.69 239 LEU A N 1
ATOM 1912 C CA . LEU A 1 239 ? 3.707 6.481 -1.932 1.00 96.69 239 LEU A CA 1
ATOM 1913 C C . LEU A 1 239 ? 3.316 5.464 -0.859 1.00 96.69 239 LEU A C 1
ATOM 1915 O O . LEU A 1 239 ? 2.265 5.619 -0.235 1.00 96.69 239 LEU A O 1
ATOM 1919 N N . TYR A 1 240 ? 4.164 4.474 -0.574 1.00 95.38 240 TYR A N 1
ATOM 1920 C CA . TYR A 1 240 ? 3.896 3.520 0.500 1.00 95.38 240 TYR A CA 1
ATOM 1921 C C . TYR A 1 240 ? 3.888 4.176 1.886 1.00 95.38 240 TYR A C 1
ATOM 1923 O O . TYR A 1 240 ? 3.037 3.827 2.705 1.00 95.38 240 TYR A O 1
ATOM 1931 N N . LEU A 1 241 ? 4.748 5.168 2.148 1.00 93.56 241 LEU A N 1
ATOM 1932 C CA . LEU A 1 241 ? 4.697 5.958 3.387 1.00 93.56 241 LEU A CA 1
ATOM 1933 C C . LEU A 1 241 ? 3.401 6.780 3.498 1.00 93.56 241 LEU A C 1
ATOM 1935 O O . LEU A 1 241 ? 2.800 6.846 4.574 1.00 93.56 241 LEU A O 1
ATOM 1939 N N . ILE A 1 242 ? 2.934 7.375 2.394 1.00 94.56 242 ILE A N 1
ATOM 1940 C CA . ILE A 1 242 ? 1.664 8.117 2.343 1.00 94.56 242 ILE A CA 1
ATOM 1941 C C . ILE A 1 242 ? 0.483 7.179 2.596 1.00 94.56 242 ILE A C 1
ATOM 1943 O O . ILE A 1 242 ? -0.359 7.476 3.446 1.00 94.56 242 ILE A O 1
ATOM 1947 N N . ILE A 1 243 ? 0.432 6.034 1.907 1.00 93.31 243 ILE A N 1
ATOM 1948 C CA . ILE A 1 243 ? -0.593 5.001 2.115 1.00 93.31 243 ILE A CA 1
ATOM 1949 C C . ILE A 1 243 ? -0.580 4.549 3.569 1.00 93.31 243 ILE A C 1
ATOM 1951 O O . ILE A 1 243 ? -1.643 4.424 4.182 1.00 93.31 243 ILE A O 1
ATOM 1955 N N . ALA A 1 244 ? 0.612 4.364 4.142 1.00 91.38 244 ALA A N 1
ATOM 1956 C CA . ALA A 1 244 ? 0.723 3.918 5.511 1.00 91.38 244 ALA A CA 1
ATOM 1957 C C . ALA A 1 244 ? 0.074 4.924 6.478 1.00 91.38 244 ALA A C 1
ATOM 1959 O O . ALA A 1 244 ? -0.797 4.581 7.283 1.00 91.38 244 ALA A O 1
ATOM 1960 N N . ARG A 1 245 ? 0.437 6.202 6.336 1.00 90.06 245 ARG A N 1
ATOM 1961 C CA . ARG A 1 245 ? -0.132 7.300 7.122 1.00 90.06 245 ARG A CA 1
ATOM 1962 C C . ARG A 1 245 ? -1.645 7.424 6.935 1.00 90.06 245 ARG A C 1
ATOM 1964 O O . ARG A 1 245 ? -2.357 7.620 7.918 1.00 90.06 245 ARG A O 1
ATOM 1971 N N . LEU A 1 246 ? -2.136 7.301 5.703 1.00 90.50 246 LEU A N 1
ATOM 1972 C CA . LEU A 1 246 ? -3.558 7.413 5.376 1.00 90.50 246 LEU A CA 1
ATOM 1973 C C . LEU A 1 246 ? -4.382 6.300 6.038 1.00 90.50 246 LEU A C 1
ATOM 1975 O O . LEU A 1 246 ? -5.390 6.582 6.686 1.00 90.50 246 LEU A O 1
ATOM 1979 N N . LEU A 1 247 ? -3.940 5.045 5.926 1.00 87.75 247 LEU A N 1
ATOM 1980 C CA . LEU A 1 247 ? -4.632 3.900 6.524 1.00 87.75 247 LEU A CA 1
ATOM 1981 C C . LEU A 1 247 ? -4.688 4.012 8.048 1.00 87.75 247 LEU A C 1
ATOM 1983 O O . LEU A 1 247 ? -5.748 3.833 8.647 1.00 87.75 247 LEU A O 1
ATOM 1987 N N . ILE A 1 248 ? -3.575 4.391 8.672 1.00 85.88 248 ILE A N 1
ATOM 1988 C CA . ILE A 1 248 ? -3.509 4.576 10.121 1.00 85.88 248 ILE A CA 1
ATOM 1989 C C . ILE A 1 248 ? -4.396 5.734 10.583 1.00 85.88 248 ILE A C 1
ATOM 1991 O O . ILE A 1 248 ? -5.129 5.588 11.561 1.00 85.88 248 ILE A O 1
ATOM 1995 N N . SER A 1 249 ? -4.371 6.866 9.879 1.00 85.56 249 SER A N 1
ATOM 1996 C CA . SER A 1 249 ? -5.201 8.019 10.230 1.00 85.56 249 SER A CA 1
ATOM 1997 C C . SER A 1 249 ? -6.694 7.685 10.175 1.00 85.56 249 SER A C 1
ATOM 1999 O O . SER A 1 249 ? -7.445 8.140 11.038 1.00 85.56 249 SER A O 1
ATOM 2001 N N . ASN A 1 250 ? -7.125 6.867 9.208 1.00 84.75 250 ASN A N 1
ATOM 2002 C CA . ASN A 1 250 ? -8.513 6.407 9.119 1.00 84.75 250 ASN A CA 1
ATOM 2003 C C . ASN A 1 250 ? -8.905 5.573 10.350 1.00 84.75 250 ASN A C 1
ATOM 2005 O O . ASN A 1 250 ? -9.939 5.821 10.966 1.00 84.75 250 ASN A O 1
ATOM 2009 N N . ILE A 1 251 ? -8.052 4.631 10.763 1.00 85.12 251 ILE A N 1
ATOM 2010 C CA . ILE A 1 251 ? -8.295 3.772 11.935 1.00 85.12 251 ILE A CA 1
ATOM 2011 C C . ILE A 1 251 ? -8.352 4.587 13.225 1.00 85.12 251 ILE A C 1
ATOM 2013 O O . ILE A 1 251 ? -9.212 4.350 14.074 1.00 85.12 251 ILE A O 1
ATOM 2017 N N . GLN A 1 252 ? -7.439 5.544 13.388 1.00 84.25 252 GLN A N 1
ATOM 2018 C CA . GLN A 1 252 ? -7.380 6.392 14.577 1.00 84.25 252 GLN A CA 1
ATOM 2019 C C . GLN A 1 252 ? -8.618 7.279 14.697 1.00 84.25 252 GLN A C 1
ATOM 2021 O O . GLN A 1 252 ? -9.155 7.422 15.794 1.00 84.25 252 GLN A O 1
ATOM 2026 N N . GLY A 1 253 ? -9.093 7.840 13.580 1.00 84.69 253 GLY A N 1
ATOM 2027 C CA . GLY A 1 253 ? -10.320 8.634 13.549 1.00 84.69 253 GLY A CA 1
ATOM 2028 C C . GLY A 1 253 ? -11.537 7.827 14.001 1.00 84.69 253 GLY A C 1
ATOM 2029 O O . GLY A 1 253 ? -12.304 8.291 14.845 1.00 84.69 253 GLY A O 1
ATOM 2030 N N . VAL A 1 254 ? -11.669 6.589 13.513 1.00 86.81 254 VAL A N 1
ATOM 2031 C CA . VAL A 1 254 ? -12.736 5.678 13.954 1.00 86.81 254 VAL A CA 1
ATOM 2032 C C . VAL A 1 254 ? -12.565 5.306 15.425 1.00 86.81 254 VAL A C 1
ATOM 2034 O O . VAL A 1 254 ? -13.502 5.433 16.203 1.00 86.81 254 VAL A O 1
ATOM 2037 N N . THR A 1 255 ? -11.363 4.915 15.843 1.00 86.44 255 THR A N 1
ATOM 2038 C CA . THR A 1 255 ? -11.071 4.541 17.236 1.00 86.44 255 THR A CA 1
ATOM 2039 C C . THR A 1 255 ? -11.408 5.670 18.216 1.00 86.44 255 THR A C 1
ATOM 2041 O O . THR A 1 255 ? -11.979 5.426 19.277 1.00 86.44 255 THR A O 1
ATOM 2044 N N . TYR A 1 256 ? -11.111 6.916 17.849 1.00 86.31 256 TYR A N 1
ATOM 2045 C CA . TYR A 1 256 ? -11.492 8.093 18.624 1.00 86.31 256 TYR A CA 1
ATOM 2046 C C . TYR A 1 256 ? -13.013 8.250 18.740 1.00 86.31 256 TYR A C 1
ATOM 2048 O O . TYR A 1 256 ? -13.515 8.495 19.837 1.00 86.31 256 TYR A O 1
ATOM 2056 N N . ALA A 1 257 ? -13.752 8.066 17.641 1.00 85.88 257 ALA A N 1
ATOM 2057 C CA . ALA A 1 257 ? -15.211 8.140 17.657 1.00 85.88 257 ALA A CA 1
ATOM 2058 C C . ALA A 1 257 ? -15.826 7.114 18.624 1.00 85.88 257 ALA A C 1
ATOM 2060 O O . ALA A 1 257 ? -16.726 7.463 19.380 1.00 85.88 257 ALA A O 1
ATOM 2061 N N . TYR A 1 258 ? -15.282 5.892 18.671 1.00 87.44 258 TYR A N 1
ATOM 2062 C CA . TYR A 1 258 ? -15.706 4.866 19.630 1.00 87.44 258 TYR A CA 1
ATOM 2063 C C . TYR A 1 258 ? -15.535 5.311 21.076 1.00 87.44 258 TYR A C 1
ATOM 2065 O O . TYR A 1 258 ? -16.468 5.210 21.870 1.00 87.44 258 TYR A O 1
ATOM 2073 N N . VAL A 1 259 ? -14.341 5.799 21.420 1.00 86.00 259 VAL A N 1
ATOM 2074 C CA . VAL A 1 259 ? -14.039 6.242 22.785 1.00 86.00 259 VAL A CA 1
ATOM 2075 C C . VAL A 1 259 ? -14.954 7.384 23.187 1.00 86.00 259 VAL A C 1
ATOM 2077 O O . VAL A 1 259 ? -15.572 7.321 24.244 1.00 86.00 259 VAL A O 1
ATOM 2080 N N . ARG A 1 260 ? -15.078 8.401 22.329 1.00 86.75 260 ARG A N 1
ATOM 2081 C CA . ARG A 1 260 ? -15.937 9.556 22.584 1.00 86.75 260 ARG A CA 1
ATOM 2082 C C . ARG A 1 260 ? -17.384 9.127 22.825 1.00 86.75 260 ARG A C 1
ATOM 2084 O O . ARG A 1 260 ? -17.955 9.478 23.851 1.00 86.75 260 ARG A O 1
ATOM 2091 N N . ASP A 1 261 ? -17.959 8.350 21.910 1.00 86.88 261 ASP A N 1
ATOM 2092 C CA . ASP A 1 261 ? -19.384 8.020 21.948 1.00 86.88 261 ASP A CA 1
ATOM 2093 C C . ASP A 1 261 ? -19.732 7.100 23.136 1.00 86.88 261 ASP A C 1
ATOM 2095 O O . ASP A 1 261 ? -20.778 7.282 23.759 1.00 86.88 261 ASP A O 1
ATOM 2099 N N . ILE A 1 262 ? -18.846 6.165 23.506 1.00 84.44 262 ILE A N 1
ATOM 2100 C CA . ILE A 1 262 ? -19.024 5.318 24.699 1.00 84.44 262 ILE A CA 1
ATOM 2101 C C . ILE A 1 262 ? -18.869 6.127 25.990 1.00 84.44 262 ILE A C 1
ATOM 2103 O O . ILE A 1 262 ? -19.675 5.965 26.905 1.00 84.44 262 ILE A O 1
ATOM 2107 N N . CYS A 1 263 ? -17.867 7.005 26.082 1.00 84.12 263 CYS A N 1
ATOM 2108 C CA . CYS A 1 263 ? -17.685 7.869 27.250 1.00 84.12 263 CYS A CA 1
ATOM 2109 C C . CYS A 1 263 ? -18.872 8.824 27.440 1.00 84.12 263 CYS A C 1
ATOM 2111 O O . CYS A 1 263 ? -19.320 9.030 28.570 1.00 84.12 263 CYS A O 1
ATOM 2113 N N . ASP A 1 264 ? -19.409 9.376 26.351 1.00 84.06 264 ASP A N 1
ATOM 2114 C CA . ASP A 1 264 ? -20.594 10.231 26.395 1.00 84.06 264 ASP A CA 1
ATOM 2115 C C . ASP A 1 264 ? -21.840 9.450 26.842 1.00 84.06 264 ASP A C 1
ATOM 2117 O O . ASP A 1 264 ? -22.607 9.940 27.674 1.00 84.06 264 ASP A O 1
ATOM 2121 N N . ALA A 1 265 ? -22.024 8.222 26.338 1.00 83.88 265 ALA A N 1
ATOM 2122 C CA . ALA A 1 265 ? -23.108 7.342 26.771 1.00 83.88 265 ALA A CA 1
ATOM 2123 C C . ALA A 1 265 ? -22.990 6.999 28.265 1.00 83.88 265 ALA A C 1
ATOM 2125 O O . ALA A 1 265 ? -23.966 7.120 29.000 1.00 83.88 265 ALA A O 1
ATOM 2126 N N . ALA A 1 266 ? -21.786 6.665 28.739 1.00 81.31 266 ALA A N 1
ATOM 2127 C CA . ALA A 1 266 ? -21.527 6.390 30.153 1.00 81.31 266 ALA A CA 1
ATOM 2128 C C . ALA A 1 266 ? -21.714 7.622 31.059 1.00 81.31 266 ALA A C 1
ATOM 2130 O O . ALA A 1 266 ? -22.013 7.479 32.241 1.00 81.31 266 ALA A O 1
ATOM 2131 N N . SER A 1 267 ? -21.579 8.832 30.508 1.00 81.00 267 SER A N 1
ATOM 2132 C CA . SER A 1 267 ? -21.803 10.097 31.223 1.00 81.00 267 SER A CA 1
ATOM 2133 C C . SER A 1 267 ? -23.280 10.523 31.268 1.00 81.00 267 SER A C 1
ATOM 2135 O O . SER A 1 267 ? -23.581 11.634 31.700 1.00 81.00 267 SER A O 1
ATOM 2137 N N . GLY A 1 268 ? -24.207 9.667 30.820 1.00 74.94 268 GLY A N 1
ATOM 2138 C CA . GLY A 1 268 ? -25.655 9.888 30.908 1.00 74.94 268 GLY A CA 1
ATOM 2139 C C . GLY A 1 268 ? -26.330 10.326 29.605 1.00 74.94 268 GLY A C 1
ATOM 2140 O O . GLY A 1 268 ? -27.538 10.562 29.593 1.00 74.94 268 GLY A O 1
ATOM 2141 N N . GLN A 1 269 ? -25.603 10.416 28.484 1.00 79.12 269 GLN A N 1
ATOM 2142 C CA . GLN A 1 269 ? -26.204 10.679 27.169 1.00 79.12 269 GLN A CA 1
ATOM 2143 C C . GLN A 1 269 ? -26.666 9.369 26.514 1.00 79.12 269 GLN A C 1
ATOM 2145 O O . GLN A 1 269 ? -26.145 8.946 25.482 1.00 79.12 269 GLN A O 1
ATOM 2150 N N . ASN A 1 270 ? -27.677 8.731 27.107 1.00 73.25 270 ASN A N 1
ATOM 2151 C CA . ASN A 1 270 ? -28.125 7.370 26.770 1.00 73.25 270 ASN A CA 1
ATOM 2152 C C . ASN A 1 270 ? -28.655 7.196 25.333 1.00 73.25 270 ASN A C 1
ATOM 2154 O O . ASN A 1 270 ? -28.881 6.067 24.901 1.00 73.25 270 ASN A O 1
ATOM 2158 N N . SER A 1 271 ? -28.851 8.280 24.575 1.00 74.19 271 SER A N 1
ATOM 2159 C CA . SER A 1 271 ? -29.258 8.259 23.162 1.00 74.19 271 SER A CA 1
ATOM 2160 C C . SER A 1 271 ? -28.086 8.196 22.174 1.00 74.19 271 SER A C 1
ATOM 2162 O O . SER A 1 271 ? -28.304 7.947 20.985 1.00 74.19 271 SER A O 1
ATOM 2164 N N . LYS A 1 272 ? -26.840 8.404 22.625 1.00 80.06 272 LYS A N 1
ATOM 2165 C CA . LYS A 1 272 ? -25.668 8.340 21.744 1.00 80.06 272 LYS A CA 1
ATOM 2166 C C . LYS A 1 272 ? -25.348 6.903 21.348 1.00 80.06 272 LYS A C 1
ATOM 2168 O O . LYS A 1 272 ? -25.322 5.995 22.175 1.00 80.06 272 LYS A O 1
ATOM 2173 N N . ARG A 1 273 ? -25.126 6.704 20.051 1.00 82.00 273 ARG A N 1
ATOM 2174 C CA . ARG A 1 273 ? -24.782 5.421 19.429 1.00 82.00 273 ARG A CA 1
ATOM 2175 C C . ARG A 1 273 ? -23.656 5.640 18.439 1.00 82.00 273 ARG A C 1
ATOM 2177 O O . ARG A 1 273 ? -23.616 6.677 17.774 1.00 82.00 273 ARG A O 1
ATOM 2184 N N . ILE A 1 274 ? -22.805 4.635 18.297 1.00 84.00 274 ILE A N 1
ATOM 2185 C CA . ILE A 1 274 ? -21.709 4.659 17.335 1.00 84.00 274 ILE A CA 1
ATOM 2186 C C . ILE A 1 274 ? -22.299 4.489 15.939 1.00 84.00 274 ILE A C 1
ATOM 2188 O O . ILE A 1 274 ? -22.975 3.499 15.654 1.00 84.00 274 ILE A O 1
ATOM 2192 N N . ARG A 1 275 ? -22.046 5.461 15.060 1.00 82.44 275 ARG A N 1
ATOM 2193 C CA . ARG A 1 275 ? -22.492 5.437 13.661 1.00 82.44 275 ARG A CA 1
ATOM 2194 C C . ARG A 1 275 ? -21.276 5.477 12.732 1.00 82.44 275 ARG A C 1
ATOM 2196 O O . ARG A 1 275 ? -20.840 6.571 12.374 1.00 82.44 275 ARG A O 1
ATOM 2203 N N . PRO A 1 276 ? -20.717 4.316 12.340 1.00 76.31 276 PRO A N 1
ATOM 2204 C CA . PRO A 1 276 ? -19.604 4.281 11.397 1.00 76.31 276 PRO A CA 1
ATOM 2205 C C . PRO A 1 276 ? -20.051 4.843 10.043 1.00 76.31 276 PRO A C 1
ATOM 2207 O O . PRO A 1 276 ? -21.148 4.522 9.559 1.00 76.31 276 PRO A O 1
ATOM 2210 N N . ARG A 1 277 ? -19.207 5.673 9.420 1.00 77.19 277 ARG A N 1
ATOM 2211 C CA . ARG A 1 277 ? -19.474 6.250 8.097 1.00 77.19 277 ARG A CA 1
ATOM 2212 C C . ARG A 1 277 ? -19.505 5.151 7.031 1.00 77.19 277 ARG A C 1
ATOM 2214 O O . ARG A 1 277 ? -19.306 3.955 7.283 1.00 77.19 277 ARG A O 1
ATOM 2221 N N . GLN A 1 278 ? -19.846 5.542 5.810 1.00 66.88 278 GLN A N 1
ATOM 2222 C CA . GLN A 1 278 ? -19.718 4.649 4.668 1.00 66.88 278 GLN A CA 1
ATOM 2223 C C . GLN A 1 278 ? -18.227 4.317 4.478 1.00 66.88 278 GLN A C 1
ATOM 2225 O O . GLN A 1 278 ? -17.406 5.223 4.409 1.00 66.88 278 GLN A O 1
ATOM 2230 N N . ASP A 1 279 ? -17.900 3.020 4.464 1.00 68.44 279 ASP A N 1
ATOM 2231 C CA . ASP A 1 279 ? -16.543 2.452 4.331 1.00 68.44 279 ASP A CA 1
ATOM 2232 C C . ASP A 1 279 ? -15.577 2.615 5.526 1.00 68.44 279 ASP A C 1
ATOM 2234 O O . ASP A 1 279 ? -14.390 2.291 5.403 1.00 68.44 279 ASP A O 1
ATOM 2238 N N . ASP A 1 280 ? -16.073 3.048 6.692 1.00 77.94 280 ASP A N 1
ATOM 2239 C CA . ASP A 1 280 ? -15.280 3.033 7.927 1.00 77.94 280 ASP A CA 1
ATOM 2240 C C . ASP A 1 280 ? -15.012 1.587 8.394 1.00 77.94 280 ASP A C 1
ATOM 2242 O O . ASP A 1 280 ? -15.936 0.761 8.381 1.00 77.94 280 ASP A O 1
ATOM 2246 N N . PRO A 1 281 ? -13.777 1.273 8.834 1.00 79.44 281 PRO A N 1
ATOM 2247 C CA . PRO A 1 281 ? -13.451 -0.023 9.419 1.00 79.44 281 PRO A CA 1
ATOM 2248 C C . PRO A 1 281 ? -14.226 -0.286 10.717 1.00 79.44 281 PRO A C 1
ATOM 2250 O O . PRO A 1 281 ? -14.493 0.629 11.496 1.00 79.44 281 PRO A O 1
ATOM 2253 N N . GLY A 1 282 ? -14.526 -1.556 10.985 1.00 80.50 282 GLY A N 1
ATOM 2254 C CA . GLY A 1 282 ? -15.039 -2.002 12.275 1.00 80.50 282 GLY A CA 1
ATOM 2255 C C . GLY A 1 282 ? -16.537 -1.793 12.442 1.00 80.50 282 GLY A C 1
ATOM 2256 O O . GLY A 1 282 ? -16.984 -1.520 13.546 1.00 80.50 282 GLY A O 1
ATOM 2257 N N . LYS A 1 283 ? -17.352 -1.910 11.389 1.00 84.88 283 LYS A N 1
ATOM 2258 C CA . LYS A 1 283 ? -18.814 -1.798 11.558 1.00 84.88 283 LYS A CA 1
ATOM 2259 C C . LYS A 1 283 ? -19.353 -2.837 12.547 1.00 84.88 283 LYS A C 1
ATOM 2261 O O . LYS A 1 283 ? -20.197 -2.502 13.371 1.00 84.88 283 LYS A O 1
ATOM 2266 N N . GLU A 1 284 ? -18.857 -4.069 12.472 1.00 83.94 284 GLU A N 1
ATOM 2267 C CA . GLU A 1 284 ? -19.290 -5.156 13.357 1.00 83.94 284 GLU A CA 1
ATOM 2268 C C . GLU A 1 284 ? -19.045 -4.820 14.833 1.00 83.94 284 GLU A C 1
ATOM 2270 O O . GLU A 1 284 ? -19.913 -5.048 15.675 1.00 83.94 284 GLU A O 1
ATOM 2275 N N . ALA A 1 285 ? -17.917 -4.169 15.132 1.00 85.44 285 ALA A N 1
ATOM 2276 C CA . ALA A 1 285 ? -17.618 -3.686 16.474 1.00 85.44 285 ALA A CA 1
ATOM 2277 C C . ALA A 1 285 ? -18.604 -2.599 16.927 1.00 85.44 285 ALA A C 1
ATOM 2279 O O . ALA A 1 285 ? -18.992 -2.584 18.091 1.00 85.44 285 ALA A O 1
ATOM 2280 N N . ALA A 1 286 ? -19.055 -1.718 16.028 1.00 86.50 286 ALA A N 1
ATOM 2281 C CA . ALA A 1 286 ? -19.992 -0.646 16.366 1.00 86.50 286 ALA A CA 1
ATOM 2282 C C . ALA A 1 286 ? -21.358 -1.234 16.702 1.00 86.50 286 ALA A C 1
ATOM 2284 O O . ALA A 1 286 ? -21.977 -0.842 17.689 1.00 86.50 286 ALA A O 1
ATOM 2285 N N . ASP A 1 287 ? -21.805 -2.198 15.898 1.00 87.75 287 ASP A N 1
ATOM 2286 C CA . ASP A 1 287 ? -23.068 -2.897 16.105 1.00 87.75 287 ASP A CA 1
ATOM 2287 C C . ASP A 1 287 ? -23.034 -3.685 17.430 1.00 87.75 287 ASP A C 1
ATOM 2289 O O . ASP A 1 287 ? -23.983 -3.610 18.211 1.00 87.75 287 ASP A O 1
ATOM 2293 N N . ALA A 1 288 ? -21.924 -4.367 17.739 1.00 85.94 288 ALA A N 1
ATOM 2294 C CA . ALA A 1 288 ? -21.748 -5.090 19.000 1.00 85.94 288 ALA A CA 1
ATOM 2295 C C . ALA A 1 288 ? -21.715 -4.156 20.221 1.00 85.94 288 ALA A C 1
ATOM 2297 O O . ALA A 1 288 ? -22.395 -4.416 21.214 1.00 85.94 288 ALA A O 1
ATOM 2298 N N . VAL A 1 289 ? -20.984 -3.041 20.141 1.00 86.50 289 VAL A N 1
ATOM 2299 C CA . VAL A 1 289 ? -20.956 -2.028 21.204 1.00 86.50 289 VAL A CA 1
ATOM 2300 C C . VAL A 1 289 ? -22.342 -1.428 21.425 1.00 86.50 289 VAL A C 1
ATOM 2302 O O . VAL A 1 289 ? -22.780 -1.313 22.567 1.00 86.50 289 VAL A O 1
ATOM 2305 N N . ASN A 1 290 ? -23.045 -1.050 20.354 1.00 89.31 290 ASN A N 1
ATOM 2306 C CA . ASN A 1 290 ? -24.380 -0.465 20.458 1.00 89.31 290 ASN A CA 1
ATOM 2307 C C . ASN A 1 290 ? -25.358 -1.433 21.137 1.00 89.31 290 ASN A C 1
ATOM 2309 O O . ASN A 1 290 ? -26.105 -1.004 22.009 1.00 89.31 290 ASN A O 1
ATOM 2313 N N . GLN A 1 291 ? -25.291 -2.733 20.825 1.00 87.56 291 GLN A N 1
ATOM 2314 C CA . GLN A 1 291 ? -26.097 -3.752 21.507 1.00 87.56 291 GLN A CA 1
ATOM 2315 C C . GLN A 1 291 ? -25.797 -3.833 23.008 1.00 87.56 291 GLN A C 1
ATOM 2317 O O . GLN A 1 291 ? -26.725 -3.935 23.808 1.00 87.56 291 GLN A O 1
ATOM 2322 N N . VAL A 1 292 ? -24.522 -3.769 23.408 1.00 85.56 292 VAL A N 1
ATOM 2323 C CA . VAL A 1 292 ? -24.142 -3.745 24.830 1.00 85.56 292 VAL A CA 1
ATOM 2324 C C . VAL A 1 292 ? -24.664 -2.474 25.506 1.00 85.56 292 VAL A C 1
ATOM 2326 O O . VAL A 1 292 ? -25.235 -2.546 26.589 1.00 85.56 292 VAL A O 1
ATOM 2329 N N . LEU A 1 293 ? -24.535 -1.311 24.862 1.00 85.25 293 LEU A N 1
ATOM 2330 C CA . LEU A 1 293 ? -25.068 -0.049 25.387 1.00 85.25 293 LEU A CA 1
ATOM 2331 C C . LEU A 1 293 ? -26.597 -0.061 25.512 1.00 85.25 293 LEU A C 1
ATOM 2333 O O . LEU A 1 293 ? -27.123 0.508 26.466 1.00 85.25 293 LEU A O 1
ATOM 2337 N N . ASP A 1 294 ? -27.305 -0.703 24.582 1.00 86.25 294 ASP A N 1
ATOM 2338 C CA . ASP A 1 294 ? -28.755 -0.890 24.657 1.00 86.25 294 ASP A CA 1
ATOM 2339 C C . ASP A 1 294 ? -29.122 -1.767 25.859 1.00 86.25 294 ASP A C 1
ATOM 2341 O O . ASP A 1 294 ? -29.985 -1.389 26.643 1.00 86.25 294 ASP A O 1
ATOM 2345 N N . GLN A 1 295 ? -28.414 -2.879 26.080 1.00 82.56 295 GLN A N 1
ATOM 2346 C CA . GLN A 1 295 ? -28.628 -3.743 27.248 1.00 82.56 295 GLN A CA 1
ATOM 2347 C C . GLN A 1 295 ? -28.349 -3.043 28.578 1.00 82.56 295 GLN A C 1
ATOM 2349 O O . GLN A 1 295 ? -29.025 -3.316 29.566 1.00 82.56 295 GLN A O 1
ATOM 2354 N N . ILE A 1 296 ? -27.354 -2.154 28.617 1.00 79.50 296 ILE A N 1
ATOM 2355 C CA . ILE A 1 296 ? -27.024 -1.400 29.827 1.00 79.50 296 ILE A CA 1
ATOM 2356 C C . ILE A 1 296 ? -28.026 -0.267 30.060 1.00 79.50 296 ILE A C 1
ATOM 2358 O O . ILE A 1 296 ? -28.256 0.068 31.210 1.00 79.50 296 ILE A O 1
ATOM 2362 N N . ASN A 1 297 ? -28.635 0.332 29.035 1.00 69.38 297 ASN A N 1
ATOM 2363 C CA . ASN A 1 297 ? -29.562 1.465 29.194 1.00 69.38 297 ASN A CA 1
ATOM 2364 C C . ASN A 1 297 ? -31.046 1.081 29.325 1.00 69.38 297 ASN A C 1
ATOM 2366 O O . ASN A 1 297 ? -31.869 1.976 29.523 1.00 69.38 297 ASN A O 1
ATOM 2370 N N . ILE A 1 298 ? -31.374 -0.212 29.244 1.00 50.31 298 ILE A N 1
ATOM 2371 C CA . ILE A 1 298 ? -32.670 -0.775 29.660 1.00 50.31 298 ILE A CA 1
ATOM 2372 C C . ILE A 1 298 ? -32.732 -0.874 31.191 1.00 50.31 298 ILE A C 1
ATOM 2374 O O . ILE A 1 298 ? -31.673 -1.102 31.831 1.00 50.31 298 ILE A O 1
#

Radius of gyration: 28.81 Å; chains: 1; bounding box: 67×31×85 Å